Protein AF-0000000069643379 (afdb_homodimer)

Structure (mmCIF, N/CA/C/O backbone):
data_AF-0000000069643379-model_v1
#
loop_
_entity.id
_entity.type
_entity.pdbx_description
1 polymer 'Calcineurin-like phosphoesterase domain-containing protein'
#
loop_
_atom_site.group_PDB
_atom_site.id
_atom_site.type_symbol
_atom_site.label_atom_id
_atom_site.label_alt_id
_atom_site.label_comp_id
_atom_site.label_asym_id
_atom_site.label_entity_id
_atom_site.label_seq_id
_atom_site.pdbx_PDB_ins_code
_atom_site.Cartn_x
_atom_site.Cartn_y
_atom_site.Cartn_z
_atom_site.occupancy
_atom_site.B_iso_or_equiv
_atom_site.auth_seq_id
_atom_site.auth_comp_id
_atom_site.auth_asym_id
_atom_site.auth_atom_id
_atom_site.pdbx_PDB_model_num
ATOM 1 N N . MET A 1 1 ? -7.832 -7.91 21.438 1 57.19 1 MET A N 1
ATOM 2 C CA . MET A 1 1 ? -6.438 -7.625 21.109 1 57.19 1 MET A CA 1
ATOM 3 C C . MET A 1 1 ? -6.332 -6.875 19.797 1 57.19 1 MET A C 1
ATOM 5 O O . MET A 1 1 ? -7.113 -7.121 18.875 1 57.19 1 MET A O 1
ATOM 9 N N . SER A 1 2 ? -5.648 -5.707 19.812 1 70.62 2 SER A N 1
ATOM 10 C CA . SER A 1 2 ? -5.59 -4.816 18.656 1 70.62 2 SER A CA 1
ATOM 11 C C . SER A 1 2 ? -4.543 -5.281 17.641 1 70.62 2 SER A C 1
ATOM 13 O O . SER A 1 2 ? -3.529 -5.875 18.031 1 70.62 2 SER A O 1
ATOM 15 N N . VAL A 1 3 ? -4.934 -5.375 16.406 1 71 3 VAL A N 1
ATOM 16 C CA . VAL A 1 3 ? -3.996 -5.75 15.352 1 71 3 VAL A CA 1
ATOM 17 C C . VAL A 1 3 ? -3.381 -4.5 14.734 1 71 3 VAL A C 1
ATOM 19 O O . VAL A 1 3 ? -4.078 -3.508 14.508 1 71 3 VAL A O 1
ATOM 22 N N . THR A 1 4 ? -2.047 -4.52 14.656 1 74.94 4 THR A N 1
ATOM 23 C CA . THR A 1 4 ? -1.307 -3.467 13.969 1 74.94 4 THR A CA 1
ATOM 24 C C . THR A 1 4 ? -0.794 -3.961 12.617 1 74.94 4 THR A C 1
ATOM 26 O O . THR A 1 4 ? -0.199 -5.035 12.531 1 74.94 4 THR A O 1
ATOM 29 N N . ILE A 1 5 ? -1.18 -3.205 11.586 1 74.62 5 ILE A N 1
ATOM 30 C CA . ILE A 1 5 ? -0.686 -3.531 10.258 1 74.62 5 ILE A CA 1
ATOM 31 C C . ILE A 1 5 ? 0.224 -2.414 9.75 1 74.62 5 ILE A C 1
ATOM 33 O O . ILE A 1 5 ? -0.155 -1.24 9.773 1 74.62 5 ILE A O 1
ATOM 37 N N . LEU A 1 6 ? 1.442 -2.791 9.438 1 75.56 6 LEU A N 1
ATOM 38 C CA . LEU A 1 6 ? 2.381 -1.891 8.781 1 75.56 6 LEU A CA 1
ATOM 39 C C . LEU A 1 6 ? 2.52 -2.242 7.301 1 75.56 6 LEU A C 1
ATOM 41 O O . LEU A 1 6 ? 2.791 -3.395 6.957 1 75.56 6 LEU A O 1
ATOM 45 N N . HIS A 1 7 ? 2.164 -1.307 6.52 1 75.38 7 HIS A N 1
ATOM 46 C CA . HIS A 1 7 ? 2.279 -1.497 5.078 1 75.38 7 HIS A CA 1
ATOM 47 C C . HIS A 1 7 ? 3.27 -0.509 4.469 1 75.38 7 HIS A C 1
ATOM 49 O O . HIS A 1 7 ? 3.271 0.671 4.824 1 75.38 7 HIS A O 1
ATOM 55 N N . PHE A 1 8 ? 4.207 -0.946 3.621 1 73.19 8 PHE A N 1
ATOM 56 C CA . PHE A 1 8 ? 5.129 -0.058 2.924 1 73.19 8 PHE A CA 1
ATOM 57 C C . PHE A 1 8 ? 5.344 -0.523 1.488 1 73.19 8 PHE A C 1
ATOM 59 O O . PHE A 1 8 ? 5.121 -1.692 1.168 1 73.19 8 PHE A O 1
ATOM 66 N N . ASN A 1 9 ? 5.609 0.476 0.593 1 69.5 9 ASN A N 1
ATOM 67 C CA . ASN A 1 9 ? 5.902 0.19 -0.807 1 69.5 9 ASN A CA 1
ATOM 68 C C . ASN A 1 9 ? 7.016 1.088 -1.34 1 69.5 9 ASN A C 1
ATOM 70 O O . ASN A 1 9 ? 7.422 2.045 -0.676 1 69.5 9 ASN A O 1
ATOM 74 N N . ASP A 1 10 ? 7.59 0.769 -2.574 1 63.56 10 ASP A N 1
ATOM 75 C CA . ASP A 1 10 ? 8.492 1.596 -3.375 1 63.56 10 ASP A CA 1
ATOM 76 C C . ASP A 1 10 ? 9.711 2.016 -2.564 1 63.56 10 ASP A C 1
ATOM 78 O O . ASP A 1 10 ? 10.047 3.201 -2.508 1 63.56 10 ASP A O 1
ATOM 82 N N . CYS A 1 11 ? 10.492 1.134 -1.953 1 60.41 11 CYS A N 1
ATOM 83 C CA . CYS A 1 11 ? 11.664 1.453 -1.136 1 60.41 11 CYS A CA 1
ATOM 84 C C . CYS A 1 11 ? 12.945 1.365 -1.955 1 60.41 11 CYS A C 1
ATOM 86 O O . CYS A 1 11 ? 13.836 0.578 -1.636 1 60.41 11 CYS A O 1
ATOM 88 N N . TYR A 1 12 ? 13.078 2.125 -3.086 1 55.44 12 TYR A N 1
ATOM 89 C CA . TYR A 1 12 ? 14.195 1.939 -4.004 1 55.44 12 TYR A CA 1
ATOM 90 C C . TYR A 1 12 ? 15.484 2.498 -3.41 1 55.44 12 TYR A C 1
ATOM 92 O O . TYR A 1 12 ? 16.578 2.088 -3.799 1 55.44 12 TYR A O 1
ATOM 100 N N . ASN A 1 13 ? 15.453 3.65 -2.775 1 52.75 13 ASN A N 1
ATOM 101 C CA . ASN A 1 13 ? 16.719 4.312 -2.506 1 52.75 13 ASN A CA 1
ATOM 102 C C . ASN A 1 13 ? 17.25 3.98 -1.112 1 52.75 13 ASN A C 1
ATOM 104 O O . ASN A 1 13 ? 17.531 4.883 -0.321 1 52.75 13 ASN A O 1
ATOM 108 N N . VAL A 1 14 ? 17.344 2.801 -0.885 1 51.44 14 VAL A N 1
ATOM 109 C CA . VAL A 1 14 ? 18.031 2.498 0.368 1 51.44 14 VAL A CA 1
ATOM 110 C C . VAL A 1 14 ? 19.547 2.531 0.152 1 51.44 14 VAL A C 1
ATOM 112 O O . VAL A 1 14 ? 20.172 1.488 -0.046 1 51.44 14 VAL A O 1
ATOM 115 N N . GLU A 1 15 ? 19.984 3.445 -0.696 1 48 15 GLU A N 1
ATOM 116 C CA . GLU A 1 15 ? 21.438 3.498 -0.85 1 48 15 GLU A CA 1
ATOM 117 C C . GLU A 1 15 ? 22.109 3.922 0.45 1 48 15 GLU A C 1
ATOM 119 O O . GLU A 1 15 ? 21.609 4.797 1.159 1 48 15 GLU A O 1
ATOM 124 N N . SER A 1 16 ? 23.078 3.014 0.865 1 44.78 16 SER A N 1
ATOM 125 C CA . SER A 1 16 ? 24.016 3.396 1.917 1 44.78 16 SER A CA 1
ATOM 126 C C . SER A 1 16 ? 24.703 4.719 1.595 1 44.78 16 SER A C 1
ATOM 128 O O . SER A 1 16 ? 25.234 4.895 0.501 1 44.78 16 SER A O 1
ATOM 130 N N . GLN A 1 17 ? 24.266 5.848 1.863 1 41.22 17 GLN A N 1
ATOM 131 C CA . GLN A 1 17 ? 25.188 6.973 1.696 1 41.22 17 GLN A CA 1
ATOM 132 C C . GLN A 1 17 ? 26.484 6.754 2.479 1 41.22 17 GLN A C 1
ATOM 134 O O . GLN A 1 17 ? 26.484 6.047 3.488 1 41.22 17 GLN A O 1
ATOM 139 N N . SER A 1 18 ? 27.859 6.965 1.964 1 35.84 18 SER A N 1
ATOM 140 C CA . SER A 1 18 ? 29.203 6.914 2.531 1 35.84 18 SER A CA 1
ATOM 141 C C . SER A 1 18 ? 29.25 7.574 3.906 1 35.84 18 SER A C 1
ATOM 143 O O . SER A 1 18 ? 30.031 7.176 4.766 1 35.84 18 SER A O 1
ATOM 145 N N . SER A 1 19 ? 29.375 9.008 4.324 1 35.91 19 SER A N 1
ATOM 146 C CA . SER A 1 19 ? 29.641 9.562 5.648 1 35.91 19 SER A CA 1
ATOM 147 C C . SER A 1 19 ? 28.688 8.969 6.691 1 35.91 19 SER A C 1
ATOM 149 O O . SER A 1 19 ? 27.672 8.359 6.344 1 35.91 19 SER A O 1
ATOM 151 N N . GLU A 1 20 ? 28.484 9.883 8.203 1 33.78 20 GLU A N 1
ATOM 152 C CA . GLU A 1 20 ? 27.953 9.281 9.422 1 33.78 20 GLU A CA 1
ATOM 153 C C . GLU A 1 20 ? 26.734 8.414 9.125 1 33.78 20 GLU A C 1
ATOM 155 O O . GLU A 1 20 ? 26.672 7.262 9.562 1 33.78 20 GLU A O 1
ATOM 160 N N . PRO A 1 21 ? 25.422 8.82 9.703 1 36.38 21 PRO A N 1
ATOM 161 C CA . PRO A 1 21 ? 24.5 7.789 10.156 1 36.38 21 PRO A CA 1
ATOM 162 C C . PRO A 1 21 ? 24.172 6.762 9.078 1 36.38 21 PRO A C 1
ATOM 164 O O . PRO A 1 21 ? 24.125 7.102 7.891 1 36.38 21 PRO A O 1
ATOM 167 N N . VAL A 1 22 ? 24.375 5.477 9.102 1 39.41 22 VAL A N 1
ATOM 168 C CA . VAL A 1 22 ? 24.078 4.129 8.625 1 39.41 22 VAL A CA 1
ATOM 169 C C . VAL A 1 22 ? 22.812 4.156 7.766 1 39.41 22 VAL A C 1
ATOM 171 O O . VAL A 1 22 ? 21.953 5.02 7.945 1 39.41 22 VAL A O 1
ATOM 174 N N . GLY A 1 23 ? 22.281 3.078 6.637 1 46.28 23 GLY A N 1
ATOM 175 C CA . GLY A 1 23 ? 21.656 2.652 5.398 1 46.28 23 GLY A CA 1
ATOM 176 C C . GLY A 1 23 ? 20.141 2.807 5.41 1 46.28 23 GLY A C 1
ATOM 177 O O . GLY A 1 23 ? 19.516 2.684 6.461 1 46.28 23 GLY A O 1
ATOM 178 N N . GLY A 1 24 ? 19.734 3.752 4.336 1 59.66 24 GLY A N 1
ATOM 179 C CA . GLY A 1 24 ? 18.297 3.92 4.133 1 59.66 24 GLY A CA 1
ATOM 180 C C . GLY A 1 24 ? 17.5 2.674 4.457 1 59.66 24 GLY A C 1
ATOM 181 O O . GLY A 1 24 ? 16.562 2.719 5.262 1 59.66 24 GLY A O 1
ATOM 182 N N . ALA A 1 25 ? 18.109 1.698 3.971 1 64.31 25 ALA A N 1
ATOM 183 C CA . ALA A 1 25 ? 17.391 0.44 4.18 1 64.31 25 ALA A CA 1
ATOM 184 C C . ALA A 1 25 ? 17.5 -0.017 5.633 1 64.31 25 ALA A C 1
ATOM 186 O O . ALA A 1 25 ? 16.516 -0.485 6.215 1 64.31 25 ALA A O 1
ATOM 187 N N . ALA A 1 26 ? 18.734 0.163 6.195 1 66.62 26 ALA A N 1
ATOM 188 C CA . ALA A 1 26 ? 18.953 -0.242 7.582 1 66.62 26 ALA A CA 1
ATOM 189 C C . ALA A 1 26 ? 18.078 0.573 8.531 1 66.62 26 ALA A C 1
ATOM 191 O O . ALA A 1 26 ? 17.5 0.029 9.477 1 66.62 26 ALA A O 1
ATOM 192 N N . ARG A 1 27 ? 18.062 1.828 8.227 1 68.44 27 ARG A N 1
ATOM 193 C CA . ARG A 1 27 ? 17.234 2.695 9.062 1 68.44 27 ARG A CA 1
ATOM 194 C C . ARG A 1 27 ? 15.766 2.332 8.945 1 68.44 27 ARG A C 1
ATOM 196 O O . ARG A 1 27 ? 15.039 2.328 9.938 1 68.44 27 ARG A O 1
ATOM 203 N N . PHE A 1 28 ? 15.492 1.998 7.781 1 74.44 28 PHE A N 1
ATOM 204 C CA . PHE A 1 28 ? 14.102 1.614 7.547 1 74.44 28 PHE A CA 1
ATOM 205 C C . PHE A 1 28 ? 13.758 0.338 8.305 1 74.44 28 PHE A C 1
ATOM 207 O O . PHE A 1 28 ? 12.734 0.27 8.984 1 74.44 28 PHE A O 1
ATOM 214 N N . CYS A 1 29 ? 14.617 -0.589 8.336 1 76.75 29 CYS A N 1
ATOM 215 C CA . CYS A 1 29 ? 14.398 -1.842 9.047 1 76.75 29 CYS A CA 1
ATOM 216 C C . CYS A 1 29 ? 14.352 -1.611 10.555 1 76.75 29 CYS A C 1
ATOM 218 O O . CYS A 1 29 ? 13.531 -2.207 11.25 1 76.75 29 CYS A O 1
ATOM 220 N N . THR A 1 30 ? 15.219 -0.792 10.914 1 75.62 30 THR A N 1
ATOM 221 C CA . THR A 1 30 ? 15.234 -0.457 12.336 1 75.62 30 THR A CA 1
ATOM 222 C C . THR A 1 30 ? 13.93 0.23 12.75 1 75.62 30 THR A C 1
ATOM 224 O O . THR A 1 30 ? 13.398 -0.03 13.828 1 75.62 30 THR A O 1
ATOM 227 N N . ALA A 1 31 ? 13.539 1.023 11.859 1 76 31 ALA A N 1
ATOM 228 C CA . ALA A 1 31 ? 12.273 1.708 12.109 1 76 31 ALA A CA 1
ATOM 229 C C . ALA A 1 31 ? 11.125 0.71 12.227 1 76 31 ALA A C 1
ATOM 231 O O . ALA A 1 31 ? 10.297 0.818 13.133 1 76 31 ALA A O 1
ATOM 232 N N . LEU A 1 32 ? 11.086 -0.259 11.406 1 79.5 32 LEU A N 1
ATOM 233 C CA . LEU A 1 32 ? 10.039 -1.273 11.461 1 79.5 32 LEU A CA 1
ATOM 234 C C . LEU A 1 32 ? 10.125 -2.068 12.758 1 79.5 32 LEU A C 1
ATOM 236 O O . LEU A 1 32 ? 9.102 -2.35 13.383 1 79.5 32 LEU A O 1
ATOM 240 N N . LYS A 1 33 ? 11.32 -2.338 13.195 1 82.38 33 LYS A N 1
ATOM 241 C CA . LYS A 1 33 ? 11.547 -3.137 14.398 1 82.38 33 LYS A CA 1
ATOM 242 C C . LYS A 1 33 ? 11.07 -2.398 15.648 1 82.38 33 LYS A C 1
ATOM 244 O O . LYS A 1 33 ? 10.742 -3.023 16.656 1 82.38 33 LYS A O 1
ATOM 249 N N . SER A 1 34 ? 11.078 -1.128 15.531 1 80.88 34 SER A N 1
ATOM 250 C CA . SER A 1 34 ? 10.641 -0.328 16.672 1 80.88 34 SER A CA 1
ATOM 251 C C . SER A 1 34 ? 9.156 -0.53 16.938 1 80.88 34 SER A C 1
ATOM 253 O O . SER A 1 34 ? 8.664 -0.18 18.016 1 80.88 34 SER A O 1
ATOM 255 N N . PHE A 1 35 ? 8.438 -1.13 16.031 1 79.88 35 PHE A N 1
ATOM 256 C CA . PHE A 1 35 ? 7.016 -1.411 16.203 1 79.88 35 PHE A CA 1
ATOM 257 C C . PHE A 1 35 ? 6.801 -2.848 16.656 1 79.88 35 PHE A C 1
ATOM 259 O O . PHE A 1 35 ? 5.66 -3.287 16.828 1 79.88 35 PHE A O 1
ATOM 266 N N . ASN A 1 36 ? 7.816 -3.598 16.969 1 83.56 36 ASN A N 1
ATOM 267 C CA . ASN A 1 36 ? 7.715 -5.031 17.219 1 83.56 36 ASN A CA 1
ATOM 268 C C . ASN A 1 36 ? 6.859 -5.316 18.453 1 83.56 36 ASN A C 1
ATOM 270 O O . ASN A 1 36 ? 6.191 -6.348 18.516 1 83.56 36 ASN A O 1
ATOM 274 N N . ASP A 1 37 ? 6.898 -4.434 19.406 1 83.75 37 ASP A N 1
ATOM 275 C CA . ASP A 1 37 ? 6.141 -4.656 20.625 1 83.75 37 ASP A CA 1
ATOM 276 C C . ASP A 1 37 ? 4.637 -4.633 20.359 1 83.75 37 ASP A C 1
ATOM 278 O O . ASP A 1 37 ? 3.848 -5.141 21.156 1 83.75 37 ASP A O 1
ATOM 282 N N . LEU A 1 38 ? 4.281 -4.102 19.234 1 79.56 38 LEU A N 1
ATOM 283 C CA . LEU A 1 38 ? 2.873 -4.066 18.859 1 79.56 38 LEU A CA 1
ATOM 284 C C . LEU A 1 38 ? 2.496 -5.312 18.062 1 79.56 38 LEU A C 1
ATOM 286 O O . LEU A 1 38 ? 1.333 -5.492 17.688 1 79.56 38 LEU A O 1
ATOM 290 N N . GLU A 1 39 ? 3.471 -6.18 17.766 1 83.69 39 GLU A N 1
ATOM 291 C CA . GLU A 1 39 ? 3.268 -7.41 17 1 83.69 39 GLU A CA 1
ATOM 292 C C . GLU A 1 39 ? 2.545 -7.133 15.688 1 83.69 39 GLU A C 1
ATOM 294 O O . GLU A 1 39 ? 1.518 -7.746 15.398 1 83.69 39 GLU A O 1
ATOM 299 N N . PRO A 1 40 ? 3.176 -6.281 14.906 1 83.56 40 PRO A N 1
ATOM 300 C CA . PRO A 1 40 ? 2.488 -5.863 13.68 1 83.56 40 PRO A CA 1
ATOM 301 C C . PRO A 1 40 ? 2.529 -6.934 12.594 1 83.56 40 PRO A C 1
ATOM 303 O O . PRO A 1 40 ? 3.42 -7.785 12.594 1 83.56 40 PRO A O 1
ATOM 306 N N . LEU A 1 41 ? 1.466 -6.891 11.789 1 84.12 41 LEU A N 1
ATOM 307 C CA . LEU A 1 41 ? 1.558 -7.523 10.477 1 84.12 41 LEU A CA 1
ATOM 308 C C . LEU A 1 41 ? 2.232 -6.598 9.477 1 84.12 41 LEU A C 1
ATOM 310 O O . LEU A 1 41 ? 1.723 -5.512 9.188 1 84.12 41 LEU A O 1
ATOM 314 N N . ILE A 1 42 ? 3.406 -7.035 8.977 1 85.94 42 ILE A N 1
ATOM 315 C CA . ILE A 1 42 ? 4.172 -6.207 8.055 1 85.94 42 ILE A CA 1
ATOM 316 C C . ILE A 1 42 ? 3.982 -6.711 6.621 1 85.94 42 ILE A C 1
ATOM 318 O O . ILE A 1 42 ? 4.371 -7.832 6.297 1 85.94 42 ILE A O 1
ATOM 322 N N . LEU A 1 43 ? 3.359 -5.832 5.84 1 84.12 43 LEU A N 1
ATOM 323 C CA . LEU A 1 43 ? 3.062 -6.152 4.445 1 84.12 43 LEU A CA 1
ATOM 324 C C . LEU A 1 43 ? 3.834 -5.238 3.502 1 84.12 43 LEU A C 1
ATOM 326 O O . LEU A 1 43 ? 3.971 -4.039 3.766 1 84.12 43 LEU A O 1
ATOM 330 N N . PHE A 1 44 ? 4.352 -5.844 2.432 1 84.38 44 PHE A N 1
ATOM 331 C CA . PHE A 1 44 ? 5.109 -5.105 1.431 1 84.38 44 PHE A CA 1
ATOM 332 C C . PHE A 1 44 ? 4.438 -5.203 0.065 1 84.38 44 PHE A C 1
ATOM 334 O O . PHE A 1 44 ? 4.059 -6.289 -0.37 1 84.38 44 PHE A O 1
ATOM 341 N N . SER A 1 45 ? 4.227 -4.043 -0.583 1 79.06 45 SER A N 1
ATOM 342 C CA . SER A 1 45 ? 3.475 -4.094 -1.834 1 79.06 45 SER A CA 1
ATOM 343 C C . SER A 1 45 ? 4.398 -3.959 -3.039 1 79.06 45 SER A C 1
ATOM 345 O O . SER A 1 45 ? 3.98 -3.488 -4.098 1 79.06 45 SER A O 1
ATOM 347 N N . GLY A 1 46 ? 5.602 -4.336 -3.01 1 78 46 GLY A N 1
ATOM 348 C CA . GLY A 1 46 ? 6.441 -4.574 -4.176 1 78 46 GLY A CA 1
ATOM 349 C C . GLY A 1 46 ? 7.266 -3.365 -4.57 1 78 46 GLY A C 1
ATOM 350 O O . GLY A 1 46 ? 7.23 -2.332 -3.898 1 78 46 GLY A O 1
ATOM 351 N N . ASP A 1 47 ? 8.133 -3.59 -5.691 1 80.62 47 ASP A N 1
ATOM 352 C CA . ASP A 1 47 ? 9.07 -2.648 -6.289 1 80.62 47 ASP A CA 1
ATOM 353 C C . ASP A 1 47 ? 10.211 -2.316 -5.324 1 80.62 47 ASP A C 1
ATOM 355 O O . ASP A 1 47 ? 10.453 -1.146 -5.023 1 80.62 47 ASP A O 1
ATOM 359 N N . ILE A 1 48 ? 10.898 -3.268 -5.016 1 81.69 48 ILE A N 1
ATOM 360 C CA . ILE A 1 48 ? 12 -3.078 -4.082 1 81.69 48 ILE A CA 1
ATOM 361 C C . ILE A 1 48 ? 13.328 -3.355 -4.785 1 81.69 48 ILE A C 1
ATOM 363 O O . ILE A 1 48 ? 14.359 -2.781 -4.43 1 81.69 48 ILE A O 1
ATOM 367 N N . PHE A 1 49 ? 13.281 -4.133 -5.773 1 86.62 49 PHE A N 1
ATOM 368 C CA . PHE A 1 49 ? 14.523 -4.551 -6.41 1 86.62 49 PHE A CA 1
ATOM 369 C C . PHE A 1 49 ? 14.953 -3.541 -7.469 1 86.62 49 PHE A C 1
ATOM 371 O O . PHE A 1 49 ? 16.125 -3.473 -7.82 1 86.62 49 PHE A O 1
ATOM 378 N N . ALA A 1 50 ? 14.047 -2.881 -7.973 1 83.12 50 ALA A N 1
ATOM 379 C CA . ALA A 1 50 ? 14.273 -1.832 -8.969 1 83.12 50 ALA A CA 1
ATOM 380 C C . ALA A 1 50 ? 13.117 -0.83 -8.969 1 83.12 50 ALA A C 1
ATOM 382 O O . ALA A 1 50 ? 12.039 -1.113 -8.445 1 83.12 50 ALA A O 1
ATOM 383 N N . PRO A 1 51 ? 13.281 0.427 -9.453 1 78.31 51 PRO A N 1
ATOM 384 C CA . PRO A 1 51 ? 14.523 0.902 -10.055 1 78.31 51 PRO A CA 1
ATOM 385 C C . PRO A 1 51 ? 15.43 1.613 -9.055 1 78.31 51 PRO A C 1
ATOM 387 O O . PRO A 1 51 ? 14.945 2.217 -8.094 1 78.31 51 PRO A O 1
ATOM 390 N N . SER A 1 52 ? 16.719 1.441 -9.133 1 72.75 52 SER A N 1
ATOM 391 C CA . SER A 1 52 ? 17.719 2.234 -8.445 1 72.75 52 SER A CA 1
ATOM 392 C C . SER A 1 52 ? 19.062 2.184 -9.172 1 72.75 52 SER A C 1
ATOM 394 O O . SER A 1 52 ? 19.266 1.342 -10.055 1 72.75 52 SER A O 1
ATOM 396 N N . ILE A 1 53 ? 19.922 3.213 -8.922 1 73.38 53 ILE A N 1
ATOM 397 C CA . ILE A 1 53 ? 21.266 3.189 -9.484 1 73.38 53 ILE A CA 1
ATOM 398 C C . ILE A 1 53 ? 21.953 1.887 -9.102 1 73.38 53 ILE A C 1
ATOM 400 O O . ILE A 1 53 ? 22.547 1.217 -9.953 1 73.38 53 ILE A O 1
ATOM 404 N N . MET A 1 54 ? 21.859 1.488 -7.859 1 77.62 54 MET A N 1
ATOM 405 C CA . MET A 1 54 ? 22.516 0.284 -7.359 1 77.62 54 MET A CA 1
ATOM 406 C C . MET A 1 54 ? 21.969 -0.961 -8.047 1 77.62 54 MET A C 1
ATOM 408 O O . MET A 1 54 ? 22.719 -1.9 -8.328 1 77.62 54 MET A O 1
ATOM 412 N N . SER A 1 55 ? 20.688 -0.988 -8.328 1 83.31 55 SER A N 1
ATOM 413 C CA . SER A 1 55 ? 20.078 -2.162 -8.945 1 83.31 55 SER A CA 1
ATOM 414 C C . SER A 1 55 ? 20.625 -2.396 -10.352 1 83.31 55 SER A C 1
ATOM 416 O O . SER A 1 55 ? 20.609 -3.525 -10.844 1 83.31 55 SER A O 1
ATOM 418 N N . THR A 1 56 ? 21.094 -1.328 -10.977 1 85.19 56 THR A N 1
ATOM 419 C CA . THR A 1 56 ? 21.688 -1.491 -12.305 1 85.19 56 THR A CA 1
ATOM 420 C C . THR A 1 56 ? 22.938 -2.342 -12.234 1 85.19 56 THR A C 1
ATOM 422 O O . THR A 1 56 ? 23.281 -3.043 -13.195 1 85.19 56 THR A O 1
ATOM 425 N N . PHE A 1 57 ? 23.594 -2.354 -11.109 1 85.75 57 PHE A N 1
ATOM 426 C CA . PHE A 1 57 ? 24.844 -3.086 -10.938 1 85.75 57 PHE A CA 1
ATOM 427 C C . PHE A 1 57 ? 24.594 -4.449 -10.305 1 85.75 57 PHE A C 1
ATOM 429 O O . PHE A 1 57 ? 25.25 -5.434 -10.656 1 85.75 57 PHE A O 1
ATOM 436 N N . THR A 1 58 ? 23.656 -4.602 -9.398 1 89.62 58 THR A N 1
ATOM 437 C CA . THR A 1 58 ? 23.453 -5.809 -8.602 1 89.62 58 THR A CA 1
ATOM 438 C C . THR A 1 58 ? 22.172 -6.516 -9 1 89.62 58 THR A C 1
ATOM 440 O O . THR A 1 58 ? 21.844 -7.586 -8.477 1 89.62 58 THR A O 1
ATOM 443 N N . LYS A 1 59 ? 21.391 -5.887 -9.891 1 92.19 59 LYS A N 1
ATOM 444 C CA . LYS A 1 59 ? 20.062 -6.355 -10.312 1 92.19 59 LYS A CA 1
ATOM 445 C C . LYS A 1 59 ? 19.094 -6.379 -9.133 1 92.19 59 LYS A C 1
ATOM 447 O O . LYS A 1 59 ? 18.125 -7.133 -9.141 1 92.19 59 LYS A O 1
ATOM 452 N N . GLY A 1 60 ? 19.469 -5.715 -8.062 1 89.81 60 GLY A N 1
ATOM 453 C CA . GLY A 1 60 ? 18.594 -5.602 -6.91 1 89.81 60 GLY A CA 1
ATOM 454 C C . GLY A 1 60 ? 18.922 -6.59 -5.809 1 89.81 60 GLY A C 1
ATOM 455 O O . GLY A 1 60 ? 18.297 -6.578 -4.75 1 89.81 60 GLY A O 1
ATOM 456 N N . GLU A 1 61 ? 19.922 -7.418 -5.91 1 92.75 61 GLU A N 1
ATOM 457 C CA . GLU A 1 61 ? 20.266 -8.469 -4.961 1 92.75 61 GLU A CA 1
ATOM 458 C C . GLU A 1 61 ? 20.547 -7.891 -3.576 1 92.75 61 GLU A C 1
ATOM 460 O O . GLU A 1 61 ? 20.281 -8.539 -2.562 1 92.75 61 GLU A O 1
ATOM 465 N N . GLN A 1 62 ? 21 -6.699 -3.531 1 87.81 62 GLN A N 1
ATOM 466 C CA . GLN A 1 62 ? 21.391 -6.059 -2.281 1 87.81 62 GLN A CA 1
ATOM 467 C C . GLN A 1 62 ? 20.188 -5.855 -1.362 1 87.81 62 GLN A C 1
ATOM 469 O O . GLN A 1 62 ? 20.359 -5.605 -0.166 1 87.81 62 GLN A O 1
ATOM 474 N N . MET A 1 63 ? 19.016 -5.953 -1.916 1 88.88 63 MET A N 1
ATOM 475 C CA . MET A 1 63 ? 17.828 -5.66 -1.123 1 88.88 63 MET A CA 1
ATOM 476 C C . MET A 1 63 ? 17.359 -6.898 -0.37 1 88.88 63 MET A C 1
ATOM 478 O O . MET A 1 63 ? 16.531 -6.801 0.544 1 88.88 63 MET A O 1
ATOM 482 N N . ILE A 1 64 ? 17.859 -8.086 -0.689 1 92.25 64 ILE A N 1
ATOM 483 C CA . ILE A 1 64 ? 17.391 -9.336 -0.108 1 92.25 64 ILE A CA 1
ATOM 484 C C . ILE A 1 64 ? 17.656 -9.344 1.394 1 92.25 64 ILE A C 1
ATOM 486 O O . ILE A 1 64 ? 16.75 -9.531 2.199 1 92.25 64 ILE A O 1
ATOM 490 N N . PRO A 1 65 ? 18.875 -9.039 1.792 1 90.31 65 PRO A N 1
ATOM 491 C CA . PRO A 1 65 ? 19.109 -9.008 3.236 1 90.31 65 PRO A CA 1
ATOM 492 C C . PRO A 1 65 ? 18.328 -7.914 3.945 1 90.31 65 PRO A C 1
ATOM 494 O O . PRO A 1 65 ? 17.938 -8.078 5.105 1 90.31 65 PRO A O 1
ATOM 497 N N . VAL A 1 66 ? 18.078 -6.844 3.291 1 84.88 66 VAL A N 1
ATOM 498 C CA . VAL A 1 66 ? 17.281 -5.75 3.855 1 84.88 66 VAL A CA 1
ATOM 499 C C . VAL A 1 66 ? 15.859 -6.219 4.121 1 84.88 66 VAL A C 1
ATOM 501 O O . VAL A 1 66 ? 15.352 -6.074 5.234 1 84.88 66 VAL A O 1
ATOM 504 N N . LEU A 1 67 ? 15.289 -6.824 3.148 1 88.31 67 LEU A N 1
ATOM 505 C CA . LEU A 1 67 ? 13.922 -7.312 3.273 1 88.31 67 LEU A CA 1
ATOM 506 C C . LEU A 1 67 ? 13.82 -8.375 4.363 1 88.31 67 LEU A C 1
ATOM 508 O O . LEU A 1 67 ? 12.891 -8.359 5.168 1 88.31 67 LEU A O 1
ATOM 512 N N . ASN A 1 68 ? 14.789 -9.25 4.418 1 92.31 68 ASN A N 1
ATOM 513 C CA . ASN A 1 68 ? 14.789 -10.32 5.41 1 92.31 68 ASN A CA 1
ATOM 514 C C . ASN A 1 68 ? 14.93 -9.773 6.824 1 92.31 68 ASN A C 1
ATOM 516 O O . ASN A 1 68 ? 14.492 -10.406 7.789 1 92.31 68 ASN A O 1
ATOM 520 N N . SER A 1 69 ? 15.461 -8.578 6.906 1 88.81 69 SER A N 1
ATOM 521 C CA . SER A 1 69 ? 15.68 -7.98 8.219 1 88.81 69 SER A CA 1
ATOM 522 C C . SER A 1 69 ? 14.469 -7.164 8.664 1 88.81 69 SER A C 1
ATOM 524 O O . SER A 1 69 ? 14.352 -6.805 9.836 1 88.81 69 SER A O 1
ATOM 526 N N . CYS A 1 70 ? 13.594 -6.867 7.809 1 86.69 70 CYS A N 1
ATOM 527 C CA . CYS A 1 70 ? 12.477 -5.965 8.07 1 86.69 70 CYS A CA 1
ATOM 528 C C . CYS A 1 70 ? 11.312 -6.711 8.719 1 86.69 70 CYS A C 1
ATOM 530 O O . CYS A 1 70 ? 10.367 -6.09 9.211 1 86.69 70 CYS A O 1
ATOM 532 N N . GLY A 1 71 ? 11.352 -8.031 8.75 1 89.06 71 GLY A N 1
ATOM 533 C CA . GLY A 1 71 ? 10.281 -8.805 9.359 1 89.06 71 GLY A CA 1
ATOM 534 C C . GLY A 1 71 ? 9.008 -8.812 8.531 1 89.06 71 GLY A C 1
ATOM 535 O O . GLY A 1 71 ? 7.906 -8.852 9.078 1 89.06 71 GLY A O 1
ATOM 536 N N . VAL A 1 72 ? 9.164 -8.719 7.215 1 89.88 72 VAL A N 1
ATOM 537 C CA . VAL A 1 72 ? 8.031 -8.742 6.293 1 89.88 72 VAL A CA 1
ATOM 538 C C . VAL A 1 72 ? 7.309 -10.086 6.398 1 89.88 72 VAL A C 1
ATOM 540 O O . VAL A 1 72 ? 7.941 -11.133 6.473 1 89.88 72 VAL A O 1
ATOM 543 N N . HIS A 1 73 ? 5.996 -10 6.473 1 91.31 73 HIS A N 1
ATOM 544 C CA . HIS A 1 73 ? 5.203 -11.219 6.57 1 91.31 73 HIS A CA 1
ATOM 545 C C . HIS A 1 73 ? 4.781 -11.711 5.188 1 91.31 73 HIS A C 1
ATOM 547 O O . HIS A 1 73 ? 4.621 -12.914 4.977 1 91.31 73 HIS A O 1
ATOM 553 N N . CYS A 1 74 ? 4.578 -10.789 4.312 1 91.38 74 CYS A N 1
ATOM 554 C CA . CYS A 1 74 ? 4.117 -11.109 2.967 1 91.38 74 CYS A CA 1
ATOM 555 C C . CYS A 1 74 ? 4.402 -9.961 2.004 1 91.38 74 CYS A C 1
ATOM 557 O O . CYS A 1 74 ? 4.336 -8.789 2.387 1 91.38 74 CYS A O 1
ATOM 559 N N . ALA A 1 75 ? 4.715 -10.305 0.773 1 91.44 75 ALA A N 1
ATOM 560 C CA . ALA A 1 75 ? 4.961 -9.305 -0.259 1 91.44 75 ALA A CA 1
ATOM 561 C C . ALA A 1 75 ? 4.129 -9.578 -1.506 1 91.44 75 ALA A C 1
ATOM 563 O O . ALA A 1 75 ? 3.791 -10.734 -1.792 1 91.44 75 ALA A O 1
ATOM 564 N N . VAL A 1 76 ? 3.811 -8.531 -2.15 1 89.62 76 VAL A N 1
ATOM 565 C CA . VAL A 1 76 ? 3.203 -8.617 -3.475 1 89.62 76 VAL A CA 1
ATOM 566 C C . VAL A 1 76 ? 4.18 -8.094 -4.527 1 89.62 76 VAL A C 1
ATOM 568 O O . VAL A 1 76 ? 4.84 -7.074 -4.32 1 89.62 76 VAL A O 1
ATOM 571 N N . PHE A 1 77 ? 4.262 -8.758 -5.664 1 91.25 77 PHE A N 1
ATOM 572 C CA . PHE A 1 77 ? 5.188 -8.344 -6.715 1 91.25 77 PHE A CA 1
ATOM 573 C C . PHE A 1 77 ? 4.766 -7.016 -7.32 1 91.25 77 PHE A C 1
ATOM 575 O O . PHE A 1 77 ? 3.588 -6.812 -7.629 1 91.25 77 PHE A O 1
ATOM 582 N N . GLY A 1 78 ? 5.711 -6.152 -7.445 1 86.69 78 GLY A N 1
ATOM 583 C CA . GLY A 1 78 ? 5.543 -4.977 -8.281 1 86.69 78 GLY A CA 1
ATOM 584 C C . GLY A 1 78 ? 6.105 -5.156 -9.68 1 86.69 78 GLY A C 1
ATOM 585 O O . GLY A 1 78 ? 6.902 -6.062 -9.922 1 86.69 78 GLY A O 1
ATOM 586 N N . ASN A 1 79 ? 5.719 -4.301 -10.562 1 87.06 79 ASN A N 1
ATOM 587 C CA . ASN A 1 79 ? 6.152 -4.449 -11.953 1 87.06 79 ASN A CA 1
ATOM 588 C C . ASN A 1 79 ? 7.664 -4.285 -12.086 1 87.06 79 ASN A C 1
ATOM 590 O O . ASN A 1 79 ? 8.297 -4.988 -12.875 1 87.06 79 ASN A O 1
ATOM 594 N N . HIS A 1 80 ? 8.297 -3.426 -11.281 1 86.19 80 HIS A N 1
ATOM 595 C CA . HIS A 1 80 ? 9.727 -3.168 -11.406 1 86.19 80 HIS A CA 1
ATOM 596 C C . HIS A 1 80 ? 10.547 -4.289 -10.781 1 86.19 80 HIS A C 1
ATOM 598 O O . HIS A 1 80 ? 11.758 -4.379 -10.992 1 86.19 80 HIS A O 1
ATOM 604 N N . ASP A 1 81 ? 9.898 -5.113 -10.07 1 90.25 81 ASP A N 1
ATOM 605 C CA . ASP A 1 81 ? 10.602 -6.293 -9.578 1 90.25 81 ASP A CA 1
ATOM 606 C C . ASP A 1 81 ? 11.016 -7.211 -10.727 1 90.25 81 ASP A C 1
ATOM 608 O O . ASP A 1 81 ? 11.93 -8.023 -10.578 1 90.25 81 ASP A O 1
ATOM 612 N N . PHE A 1 82 ? 10.375 -7.031 -11.844 1 93.12 82 PHE A N 1
ATOM 613 C CA . PHE A 1 82 ? 10.602 -7.914 -12.984 1 93.12 82 PHE A CA 1
ATOM 614 C C . PHE A 1 82 ? 11.609 -7.301 -13.945 1 93.12 82 PHE A C 1
ATOM 616 O O . PHE A 1 82 ? 11.906 -7.879 -15 1 93.12 82 PHE A O 1
ATOM 623 N N . ASP A 1 83 ? 12.203 -6.203 -13.609 1 91.75 83 ASP A N 1
ATOM 624 C CA . ASP A 1 83 ? 13.039 -5.43 -14.531 1 91.75 83 ASP A CA 1
ATOM 625 C C . ASP A 1 83 ? 14.219 -6.254 -15.023 1 91.75 83 ASP A C 1
ATOM 627 O O . ASP A 1 83 ? 14.68 -6.066 -16.156 1 91.75 83 ASP A O 1
ATOM 631 N N . PHE A 1 84 ? 14.68 -7.168 -14.25 1 95.38 84 PHE A N 1
ATOM 632 C CA . PHE A 1 84 ? 15.898 -7.887 -14.594 1 95.38 84 PHE A CA 1
ATOM 633 C C . PHE A 1 84 ? 15.594 -9.336 -14.945 1 95.38 84 PHE A C 1
ATOM 635 O O . PHE A 1 84 ? 16.5 -10.172 -15.016 1 95.38 84 PHE A O 1
ATOM 642 N N . GLY A 1 85 ? 14.312 -9.648 -15.07 1 95.69 85 GLY A N 1
ATOM 643 C CA . GLY A 1 85 ? 13.922 -10.961 -15.547 1 95.69 85 GLY A CA 1
ATOM 644 C C . GLY A 1 85 ? 13.195 -11.789 -14.5 1 95.69 85 GLY A C 1
ATOM 645 O O . GLY A 1 85 ? 13.422 -11.617 -13.305 1 95.69 85 GLY A O 1
ATOM 646 N N . VAL A 1 86 ? 12.438 -12.711 -14.984 1 96.38 86 VAL A N 1
ATOM 647 C CA . VAL A 1 86 ? 11.609 -13.555 -14.133 1 96.38 86 VAL A CA 1
ATOM 648 C C . VAL A 1 86 ? 12.492 -14.539 -13.367 1 96.38 86 VAL A C 1
ATOM 650 O O . VAL A 1 86 ? 12.273 -14.781 -12.18 1 96.38 86 VAL A O 1
ATOM 653 N N . ASP A 1 87 ? 13.492 -15.047 -14.039 1 96.19 87 ASP A N 1
ATOM 654 C CA . ASP A 1 87 ? 14.367 -16.031 -13.406 1 96.19 87 ASP A CA 1
ATOM 655 C C . ASP A 1 87 ? 15.117 -15.414 -12.227 1 96.19 87 ASP A C 1
ATOM 657 O O . ASP A 1 87 ? 15.203 -16.016 -11.156 1 96.19 87 ASP A O 1
ATOM 661 N N . ILE A 1 88 ? 15.633 -14.281 -12.453 1 96.94 88 ILE A N 1
ATOM 662 C CA . ILE A 1 88 ? 16.359 -13.578 -11.398 1 96.94 88 ILE A CA 1
ATOM 663 C C . ILE A 1 88 ? 15.406 -13.289 -10.234 1 96.94 88 ILE A C 1
ATOM 665 O O . ILE A 1 88 ? 15.75 -13.516 -9.07 1 96.94 88 ILE A O 1
ATOM 669 N N . LEU A 1 89 ? 14.234 -12.805 -10.555 1 96.81 89 LEU A N 1
ATOM 670 C CA . LEU A 1 89 ? 13.258 -12.484 -9.523 1 96.81 89 LEU A CA 1
ATOM 671 C C . LEU A 1 89 ? 12.875 -13.734 -8.727 1 96.81 89 LEU A C 1
ATOM 673 O O . LEU A 1 89 ? 12.758 -13.68 -7.504 1 96.81 89 LEU A O 1
ATOM 677 N N . THR A 1 90 ? 12.688 -14.82 -9.445 1 97.44 90 THR A N 1
ATOM 678 C CA . THR A 1 90 ? 12.352 -16.078 -8.781 1 97.44 90 THR A CA 1
ATOM 679 C C . THR A 1 90 ? 13.461 -16.484 -7.809 1 97.44 90 THR A C 1
ATOM 681 O O . THR A 1 90 ? 13.188 -16.891 -6.68 1 97.44 90 THR A O 1
ATOM 684 N N . ASP A 1 91 ? 14.648 -16.312 -8.281 1 97.62 91 ASP A N 1
ATOM 685 C CA . ASP A 1 91 ? 15.797 -16.609 -7.43 1 97.62 91 ASP A CA 1
ATOM 686 C C . ASP A 1 91 ? 15.812 -15.711 -6.199 1 97.62 91 ASP A C 1
ATOM 688 O O . ASP A 1 91 ? 16.094 -16.172 -5.086 1 97.62 91 ASP A O 1
ATOM 692 N N . PHE A 1 92 ? 15.539 -14.461 -6.348 1 97 92 PHE A N 1
ATOM 693 C CA . PHE A 1 92 ? 15.5 -13.508 -5.246 1 97 92 PHE A CA 1
ATOM 694 C C . PHE A 1 92 ? 14.391 -13.859 -4.266 1 97 92 PHE A C 1
ATOM 696 O O . PHE A 1 92 ? 14.594 -13.844 -3.051 1 97 92 PHE A O 1
ATOM 703 N N . ALA A 1 93 ? 13.242 -14.188 -4.785 1 97.12 93 ALA A N 1
ATOM 704 C CA . ALA A 1 93 ? 12.078 -14.492 -3.951 1 97.12 93 ALA A CA 1
ATOM 705 C C . ALA A 1 93 ? 12.352 -15.688 -3.049 1 97.12 93 ALA A C 1
ATOM 707 O O . ALA A 1 93 ? 11.977 -15.688 -1.874 1 97.12 93 ALA A O 1
ATOM 708 N N . VAL A 1 94 ? 13.016 -16.703 -3.545 1 97.31 94 VAL A N 1
ATOM 709 C CA . VAL A 1 94 ? 13.305 -17.906 -2.783 1 97.31 94 VAL A CA 1
ATOM 710 C C . VAL A 1 94 ? 14.289 -17.594 -1.655 1 97.31 94 VAL A C 1
ATOM 712 O O . VAL A 1 94 ? 14.328 -18.297 -0.642 1 97.31 94 VAL A O 1
ATOM 715 N N . GLN A 1 95 ? 15.039 -16.531 -1.85 1 97.62 95 GLN A N 1
ATOM 716 C CA . GLN A 1 95 ? 16.047 -16.156 -0.856 1 97.62 95 GLN A CA 1
ATOM 717 C C . GLN A 1 95 ? 15.422 -15.289 0.238 1 97.62 95 GLN A C 1
ATOM 719 O O . GLN A 1 95 ? 16.078 -14.977 1.237 1 97.62 95 GLN A O 1
ATOM 724 N N . THR A 1 96 ? 14.203 -14.82 0.046 1 96.44 96 THR A N 1
ATOM 725 C CA . THR A 1 96 ? 13.516 -14.086 1.101 1 96.44 96 THR A CA 1
ATOM 726 C C . THR A 1 96 ? 12.797 -15.039 2.047 1 96.44 96 THR A C 1
ATOM 728 O O . THR A 1 96 ? 12.594 -16.219 1.718 1 96.44 96 THR A O 1
ATOM 731 N N . THR A 1 97 ? 12.391 -14.523 3.236 1 96.56 97 THR A N 1
ATOM 732 C CA . THR A 1 97 ? 11.859 -15.383 4.289 1 96.56 97 THR A CA 1
ATOM 733 C C . THR A 1 97 ? 10.336 -15.312 4.328 1 96.56 97 THR A C 1
ATOM 735 O O . THR A 1 97 ? 9.711 -15.773 5.289 1 96.56 97 THR A O 1
ATOM 738 N N . PHE A 1 98 ? 9.727 -14.75 3.426 1 95.94 98 PHE A N 1
ATOM 739 C CA . PHE A 1 98 ? 8.289 -14.547 3.361 1 95.94 98 PHE A CA 1
ATOM 740 C C . PHE A 1 98 ? 7.758 -14.836 1.961 1 95.94 98 PHE A C 1
ATOM 742 O O . PHE A 1 98 ? 8.516 -14.805 0.989 1 95.94 98 PHE A O 1
ATOM 749 N N . PRO A 1 99 ? 6.453 -15.117 1.864 1 96.31 99 PRO A N 1
ATOM 750 C CA . PRO A 1 99 ? 5.879 -15.406 0.546 1 96.31 99 PRO A CA 1
ATOM 751 C C . PRO A 1 99 ? 5.648 -14.141 -0.28 1 96.31 99 PRO A C 1
ATOM 753 O O . PRO A 1 99 ? 5.41 -13.07 0.279 1 96.31 99 PRO A O 1
ATOM 756 N N . TRP A 1 100 ? 5.75 -14.297 -1.601 1 96 100 TRP A N 1
ATOM 757 C CA . TRP A 1 100 ? 5.414 -13.273 -2.588 1 96 100 TRP A CA 1
ATOM 758 C C . TRP A 1 100 ? 4.133 -13.641 -3.332 1 96 100 TRP A C 1
ATOM 760 O O . TRP A 1 100 ? 3.953 -14.789 -3.742 1 96 100 TRP A O 1
ATOM 770 N N . LEU A 1 101 ? 3.328 -12.672 -3.537 1 94.44 101 LEU A N 1
ATOM 771 C CA . LEU A 1 101 ? 2.006 -13 -4.066 1 94.44 101 LEU A CA 1
ATOM 772 C C . LEU A 1 101 ? 1.822 -12.422 -5.465 1 94.44 101 LEU A C 1
ATOM 774 O O . LEU A 1 101 ? 2.275 -11.305 -5.746 1 94.44 101 LEU A O 1
ATOM 778 N N . ILE A 1 102 ? 1.198 -13.117 -6.27 1 95.31 102 ILE A N 1
ATOM 779 C CA . ILE A 1 102 ? 0.576 -12.734 -7.531 1 95.31 102 ILE A CA 1
ATOM 780 C C . ILE A 1 102 ? -0.602 -13.656 -7.828 1 95.31 102 ILE A C 1
ATOM 782 O O . ILE A 1 102 ? -0.41 -14.82 -8.195 1 95.31 102 ILE A O 1
ATOM 786 N N . SER A 1 103 ? -1.74 -13.141 -7.68 1 94.69 103 SER A N 1
ATOM 787 C CA . SER A 1 103 ? -2.912 -13.992 -7.508 1 94.69 103 SER A CA 1
ATOM 788 C C . SER A 1 103 ? -3.602 -14.258 -8.836 1 94.69 103 SER A C 1
ATOM 790 O O . SER A 1 103 ? -4.422 -15.172 -8.945 1 94.69 103 SER A O 1
ATOM 792 N N . ASN A 1 104 ? -3.217 -13.453 -9.844 1 95.06 104 ASN A N 1
ATOM 793 C CA . ASN A 1 104 ? -4.094 -13.531 -11.008 1 95.06 104 ASN A CA 1
ATOM 794 C C . ASN A 1 104 ? -3.299 -13.5 -12.312 1 95.06 104 ASN A C 1
ATOM 796 O O . ASN A 1 104 ? -3.797 -13.031 -13.336 1 95.06 104 ASN A O 1
ATOM 800 N N . VAL A 1 105 ? -2.049 -13.891 -12.297 1 96.56 105 VAL A N 1
ATOM 801 C CA . VAL A 1 105 ? -1.209 -13.992 -13.484 1 96.56 105 VAL A CA 1
ATOM 802 C C . VAL A 1 105 ? -0.484 -15.336 -13.492 1 96.56 105 VAL A C 1
ATOM 804 O O . VAL A 1 105 ? 0.249 -15.656 -12.555 1 96.56 105 VAL A O 1
ATOM 807 N N . ILE A 1 106 ? -0.666 -16.094 -14.539 1 98.5 106 ILE A N 1
ATOM 808 C CA . ILE A 1 106 ? -0.068 -17.422 -14.672 1 98.5 106 ILE A CA 1
ATOM 809 C C . ILE A 1 106 ? 1.002 -17.391 -15.766 1 98.5 106 ILE A C 1
ATOM 811 O O . ILE A 1 106 ? 0.801 -16.797 -16.828 1 98.5 106 ILE A O 1
ATOM 815 N N . ASP A 1 107 ? 2.121 -17.906 -15.477 1 97.88 107 ASP A N 1
ATOM 816 C CA . ASP A 1 107 ? 3.17 -18.1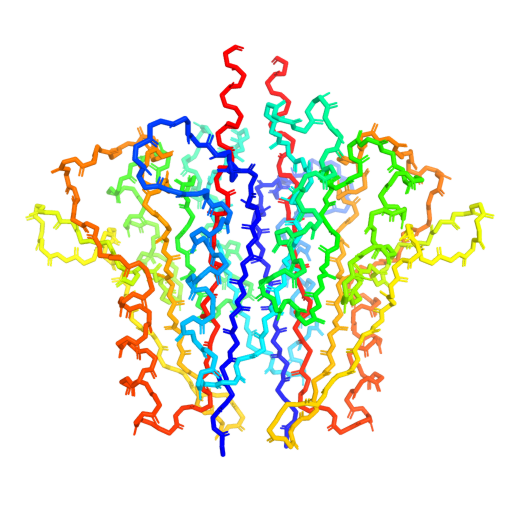25 -16.469 1 97.88 107 ASP A CA 1
ATOM 817 C C . ASP A 1 107 ? 2.795 -19.266 -17.406 1 97.88 107 ASP A C 1
ATOM 819 O O . ASP A 1 107 ? 2.648 -20.406 -16.984 1 97.88 107 ASP A O 1
ATOM 823 N N . ASN A 1 108 ? 2.711 -18.922 -18.703 1 97.69 108 ASN A N 1
ATOM 824 C CA . ASN A 1 108 ? 2.234 -19.906 -19.672 1 97.69 108 ASN A CA 1
ATOM 825 C C . ASN A 1 108 ? 3.225 -21.047 -19.828 1 97.69 108 ASN A C 1
ATOM 827 O O . ASN A 1 108 ? 2.834 -22.172 -20.188 1 97.69 108 ASN A O 1
ATOM 831 N N . GLU A 1 109 ? 4.48 -20.781 -19.656 1 95.88 109 GLU A N 1
ATOM 832 C CA . GLU A 1 109 ? 5.508 -21.812 -19.812 1 95.88 109 GLU A CA 1
ATOM 833 C C . GLU A 1 109 ? 5.402 -22.844 -18.703 1 95.88 109 GLU A C 1
ATOM 835 O O . GLU A 1 109 ? 5.469 -24.047 -18.953 1 95.88 109 GLU A O 1
ATOM 840 N N . THR A 1 110 ? 5.172 -22.484 -17.516 1 96.12 110 THR A N 1
ATOM 841 C CA . THR A 1 110 ? 5.227 -23.391 -16.359 1 96.12 110 THR A CA 1
ATOM 842 C C . THR A 1 110 ? 3.82 -23.781 -15.93 1 96.12 110 THR A C 1
ATOM 844 O O . THR A 1 110 ? 3.645 -24.781 -15.227 1 96.12 110 THR A O 1
ATOM 847 N N . GLY A 1 111 ? 2.795 -22.969 -16.281 1 97.5 111 GLY A N 1
ATOM 848 C CA . GLY A 1 111 ? 1.437 -23.188 -15.812 1 97.5 111 GLY A CA 1
ATOM 849 C C . GLY A 1 111 ? 1.24 -22.781 -14.359 1 97.5 111 GLY A C 1
ATOM 850 O O . GLY A 1 111 ? 0.201 -23.062 -13.766 1 97.5 111 GLY A O 1
ATOM 851 N N . LYS A 1 112 ? 2.197 -22.156 -13.781 1 97.94 112 LYS A N 1
ATOM 852 C CA . LYS A 1 112 ? 2.172 -21.688 -12.398 1 97.94 112 LYS A 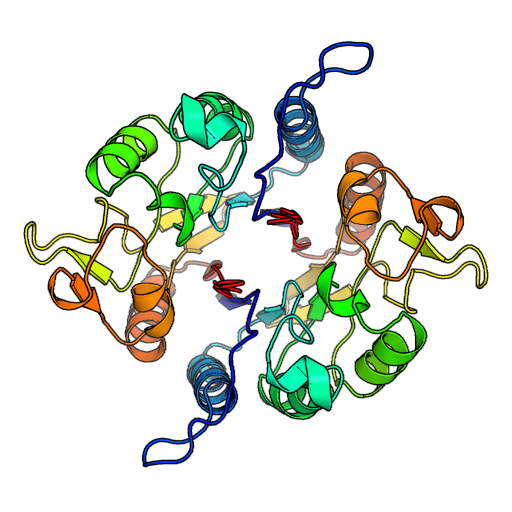CA 1
ATOM 853 C C . LYS A 1 112 ? 2.057 -20.172 -12.328 1 97.94 112 LYS A C 1
ATOM 855 O O . LYS A 1 112 ? 2.24 -19.484 -13.336 1 97.94 112 LYS A O 1
ATOM 860 N N . PRO A 1 113 ? 1.729 -19.688 -11.102 1 98.12 113 PRO A N 1
ATOM 861 C CA . PRO A 1 113 ? 1.728 -18.234 -11 1 98.12 113 PRO A CA 1
ATOM 862 C C . PRO A 1 113 ? 3.064 -17.609 -11.398 1 98.12 113 PRO A C 1
ATOM 864 O O . PRO A 1 113 ? 4.121 -18.203 -11.148 1 98.12 113 PRO A O 1
ATOM 867 N N . LEU A 1 114 ? 3.012 -16.5 -11.992 1 97.62 114 LEU A N 1
ATOM 868 C CA . LEU A 1 114 ? 4.188 -15.789 -12.484 1 97.62 114 LEU A CA 1
ATOM 869 C C . LEU A 1 114 ? 5.242 -15.664 -11.383 1 97.62 114 LEU A C 1
ATOM 871 O O . LEU A 1 114 ? 4.914 -15.359 -10.234 1 97.62 114 LEU A O 1
ATOM 875 N N . ALA A 1 115 ? 6.547 -16 -11.703 1 97.44 115 ALA A N 1
ATOM 876 C CA . ALA A 1 115 ? 7.707 -15.93 -10.82 1 97.44 115 ALA A CA 1
ATOM 877 C C . ALA A 1 115 ? 7.547 -16.875 -9.633 1 97.44 115 ALA A C 1
ATOM 879 O O . ALA A 1 115 ? 8.117 -16.641 -8.562 1 97.44 115 ALA A O 1
ATOM 880 N N . ASN A 1 116 ? 6.637 -17.812 -9.773 1 97.62 116 ASN A N 1
ATOM 881 C CA . ASN A 1 116 ? 6.371 -18.812 -8.742 1 97.62 116 ASN A CA 1
ATOM 882 C C . ASN A 1 116 ? 5.781 -18.172 -7.484 1 97.62 116 ASN A C 1
ATOM 884 O O . ASN A 1 116 ? 6.074 -18.609 -6.367 1 97.62 116 ASN A O 1
ATOM 888 N N . GLY A 1 117 ? 5.035 -17.094 -7.656 1 97.62 117 GLY A N 1
ATOM 889 C CA . GLY A 1 117 ? 4.32 -16.484 -6.543 1 97.62 117 GLY A CA 1
ATOM 890 C C . GLY A 1 117 ? 3.229 -17.375 -5.98 1 97.62 117 GLY A C 1
ATOM 891 O O . GLY A 1 117 ? 2.891 -18.406 -6.57 1 97.62 117 GLY A O 1
ATOM 892 N N . HIS A 1 118 ? 2.746 -16.984 -4.848 1 96.88 118 HIS A N 1
ATOM 893 C CA . HIS A 1 118 ? 1.575 -17.625 -4.258 1 96.88 118 HIS A CA 1
ATOM 894 C C . HIS A 1 118 ? 0.292 -16.922 -4.684 1 96.88 118 HIS A C 1
ATOM 896 O O . HIS A 1 118 ? 0.281 -15.703 -4.879 1 96.88 118 HIS A O 1
ATOM 902 N N . ILE A 1 119 ? -0.717 -17.734 -4.793 1 95.88 119 ILE A N 1
ATOM 903 C CA . ILE A 1 119 ? -2.008 -17.172 -5.176 1 95.88 119 ILE A CA 1
ATOM 904 C C . ILE A 1 119 ? -2.637 -16.469 -3.979 1 95.88 119 ILE A C 1
ATOM 906 O O . ILE A 1 119 ? -3.186 -15.367 -4.121 1 95.88 119 ILE A O 1
ATOM 910 N N . THR A 1 120 ? -2.641 -17.141 -2.871 1 92.38 120 THR A N 1
ATOM 911 C CA . THR A 1 120 ? -3.092 -16.562 -1.607 1 92.38 120 THR A CA 1
ATOM 912 C C . THR A 1 120 ? -2.139 -16.938 -0.475 1 92.38 120 THR A C 1
ATOM 914 O O . THR A 1 120 ? -1.301 -17.828 -0.63 1 92.38 120 THR A O 1
ATOM 917 N N . TYR A 1 121 ? -2.186 -16.219 0.538 1 92.12 121 TYR A N 1
ATOM 918 C CA . TYR A 1 121 ? -1.45 -16.531 1.759 1 92.12 121 TYR A CA 1
ATOM 919 C C . TYR A 1 121 ? -2.318 -16.297 2.99 1 92.12 121 TYR A C 1
ATOM 921 O O . TYR A 1 121 ? -3.051 -15.312 3.07 1 92.12 121 TYR A O 1
ATOM 929 N N . THR A 1 122 ? -2.352 -17.297 3.873 1 89.38 122 THR A N 1
ATOM 930 C CA . THR A 1 122 ? -3.057 -17.172 5.145 1 89.38 122 THR A CA 1
ATOM 931 C C . THR A 1 122 ? -2.072 -17.188 6.312 1 89.38 122 THR A C 1
ATOM 933 O O . THR A 1 122 ? -1.14 -18 6.332 1 89.38 122 THR A O 1
ATOM 936 N N . LEU A 1 123 ? -2.268 -16.266 7.211 1 86.75 123 LEU A N 1
ATOM 937 C CA . LEU A 1 123 ? -1.429 -16.266 8.406 1 86.75 123 LEU A CA 1
ATOM 938 C C . LEU A 1 123 ? -2.248 -15.922 9.648 1 86.75 123 LEU A C 1
ATOM 940 O O . LEU A 1 123 ? -3.367 -15.414 9.539 1 86.75 123 LEU A O 1
ATOM 944 N N . GLU A 1 124 ? -1.712 -16.312 10.742 1 84.62 124 GLU A N 1
ATOM 945 C CA . GLU A 1 124 ? -2.342 -16.031 12.023 1 84.62 124 GLU A CA 1
ATOM 946 C C . GLU A 1 124 ? -1.519 -15.031 12.828 1 84.62 124 GLU A C 1
ATOM 948 O O . GLU A 1 124 ? -0.292 -15.141 12.898 1 84.62 124 GLU A O 1
ATOM 953 N N . ASN A 1 125 ? -2.17 -13.969 13.266 1 78.75 125 ASN A N 1
ATOM 954 C CA . ASN A 1 125 ? -1.569 -12.984 14.156 1 78.75 125 ASN A CA 1
ATOM 955 C C . ASN A 1 125 ? -2.492 -12.648 15.32 1 78.75 125 ASN A C 1
ATOM 957 O O . ASN A 1 125 ? -3.643 -12.25 15.117 1 78.75 125 ASN A O 1
ATOM 961 N N . LYS A 1 126 ? -2.041 -12.836 16.578 1 79.88 126 LYS A N 1
ATOM 962 C CA . LYS A 1 126 ? -2.771 -12.547 17.812 1 79.88 126 LYS A CA 1
ATOM 963 C C . LYS A 1 126 ? -4.129 -13.25 17.812 1 79.88 126 LYS A C 1
ATOM 965 O O . LYS A 1 126 ? -5.152 -12.633 18.109 1 79.88 126 LYS A O 1
ATOM 970 N N . GLY A 1 127 ? -4.086 -14.477 17.297 1 77.81 127 GLY A N 1
ATOM 971 C CA . GLY A 1 127 ? -5.277 -15.312 17.344 1 77.81 127 GLY A CA 1
ATOM 972 C C . GLY A 1 127 ? -6.254 -15.023 16.219 1 77.81 127 GLY A C 1
ATOM 973 O O . GLY A 1 127 ? -7.328 -15.625 16.156 1 77.81 127 GLY A O 1
ATOM 974 N N . LYS A 1 128 ? -5.875 -14.156 15.375 1 77.69 128 LYS A N 1
ATOM 975 C CA . LYS A 1 128 ? -6.719 -13.828 14.219 1 77.69 128 LYS A CA 1
ATOM 976 C C . LYS A 1 128 ? -6.082 -14.32 12.922 1 77.69 128 LYS A C 1
ATOM 978 O O . LYS A 1 128 ? -4.867 -14.219 12.742 1 77.69 128 LYS A O 1
ATOM 983 N N . LYS A 1 129 ? -6.93 -14.836 12.07 1 82.5 129 LYS A N 1
ATOM 984 C CA . LYS A 1 129 ? -6.465 -15.328 10.781 1 82.5 129 LYS A CA 1
ATOM 985 C C . LYS A 1 129 ? -6.633 -14.273 9.695 1 82.5 129 LYS A C 1
ATOM 987 O O . LYS A 1 129 ? -7.68 -13.625 9.602 1 82.5 129 LYS A O 1
ATOM 992 N N . PHE A 1 130 ? -5.539 -14.133 8.93 1 83.62 130 PHE A N 1
ATOM 993 C CA . PHE A 1 130 ? -5.539 -13.164 7.844 1 83.62 130 PHE A CA 1
ATOM 994 C C . PHE A 1 130 ? -5.281 -13.852 6.508 1 83.62 130 PHE A C 1
ATOM 996 O O . PHE A 1 130 ? -4.363 -14.672 6.391 1 83.62 130 PHE A O 1
ATOM 1003 N N . GLY A 1 131 ? -6.23 -13.609 5.594 1 85.94 131 GLY A N 1
ATOM 1004 C CA . GLY A 1 131 ? -6.004 -14 4.215 1 85.94 131 GLY A CA 1
ATOM 1005 C C . GLY A 1 131 ? -5.539 -12.859 3.334 1 85.94 131 GLY A C 1
ATOM 1006 O O . GLY A 1 131 ? -6.109 -11.766 3.373 1 85.94 131 GLY A O 1
ATOM 1007 N N . ILE A 1 132 ? -4.473 -13.094 2.549 1 87.31 132 ILE A N 1
ATOM 1008 C CA . ILE A 1 132 ? -3.893 -12.039 1.718 1 87.31 132 ILE A CA 1
ATOM 1009 C C . ILE A 1 132 ? -3.918 -12.469 0.252 1 87.31 132 ILE A C 1
ATOM 1011 O O . ILE A 1 132 ? -3.613 -13.617 -0.07 1 87.31 132 ILE A O 1
ATOM 1015 N N . ILE A 1 133 ? -4.383 -11.531 -0.55 1 87.75 133 ILE A N 1
ATOM 1016 C CA . ILE A 1 133 ? -4.414 -11.695 -2 1 87.75 133 ILE A CA 1
ATOM 1017 C C . ILE A 1 133 ? -3.637 -10.562 -2.666 1 87.75 133 ILE A C 1
ATOM 1019 O O . ILE A 1 133 ? -3.74 -9.406 -2.25 1 87.75 133 ILE A O 1
ATOM 1023 N N . GLY A 1 134 ? -2.803 -10.836 -3.611 1 89.56 134 GLY A N 1
ATOM 1024 C CA . GLY A 1 134 ? -2.074 -9.852 -4.398 1 89.56 134 GLY A CA 1
ATOM 1025 C C . GLY A 1 134 ? -2.488 -9.828 -5.855 1 89.56 134 GLY A C 1
ATOM 1026 O O . GLY A 1 134 ? -2.047 -10.664 -6.645 1 89.56 134 GLY A O 1
ATOM 1027 N N . LEU A 1 135 ? -3.254 -8.82 -6.238 1 87.38 135 LEU A N 1
ATOM 1028 C CA . LEU A 1 135 ? -3.832 -8.742 -7.574 1 87.38 135 LEU A CA 1
ATOM 1029 C C . LEU A 1 135 ? -3.18 -7.625 -8.383 1 87.38 135 LEU A C 1
ATOM 1031 O O . LEU A 1 135 ? -2.73 -6.625 -7.824 1 87.38 135 LEU A O 1
ATOM 1035 N N . VAL A 1 136 ? -3.131 -7.832 -9.664 1 85.56 136 VAL A N 1
ATOM 1036 C CA . VAL A 1 136 ? -2.637 -6.805 -10.57 1 85.56 136 VAL A CA 1
ATOM 1037 C C . VAL A 1 136 ? -3.686 -6.516 -11.641 1 85.56 136 VAL A C 1
ATOM 1039 O O . VAL A 1 136 ? -4.562 -7.344 -11.898 1 85.56 136 VAL A O 1
ATOM 1042 N N . GLU A 1 137 ? -3.594 -5.328 -12.195 1 81.81 137 GLU A N 1
ATOM 1043 C CA . GLU A 1 137 ? -4.457 -4.965 -13.312 1 81.81 137 GLU A CA 1
ATOM 1044 C C . GLU A 1 137 ? -3.869 -5.438 -14.641 1 81.81 137 GLU A C 1
ATOM 1046 O O . GLU A 1 137 ? -2.688 -5.777 -14.719 1 81.81 137 GLU A O 1
ATOM 1051 N N . GLU A 1 138 ? -4.754 -5.426 -15.633 1 83.62 138 GLU A N 1
ATOM 1052 C CA . GLU A 1 138 ? -4.312 -5.871 -16.953 1 83.62 138 GLU A CA 1
ATOM 1053 C C . GLU A 1 138 ? -3.197 -4.977 -17.484 1 83.62 138 GLU A C 1
ATOM 1055 O O . GLU A 1 138 ? -2.225 -5.465 -18.062 1 83.62 138 GLU A O 1
ATOM 1060 N N . GLU A 1 139 ? -3.299 -3.703 -17.297 1 78.75 139 GLU A N 1
ATOM 1061 C CA . GLU A 1 139 ? -2.33 -2.727 -17.781 1 78.75 139 GLU A CA 1
ATOM 1062 C C . GLU A 1 139 ? -0.974 -2.904 -17.109 1 78.75 139 GLU A C 1
ATOM 1064 O O . GLU A 1 139 ? 0.051 -2.467 -17.641 1 78.75 139 GLU A O 1
ATOM 1069 N N . TRP A 1 140 ? -1.031 -3.504 -15.938 1 81.38 140 TRP A N 1
ATOM 1070 C CA . TRP A 1 140 ? 0.197 -3.826 -15.219 1 81.38 140 TRP A CA 1
ATOM 1071 C C . TRP A 1 140 ? 1.107 -4.711 -16.062 1 81.38 140 TRP A C 1
ATOM 1073 O O . TRP A 1 140 ? 2.328 -4.531 -16.062 1 81.38 140 TRP A O 1
ATOM 1083 N N . LEU A 1 141 ? 0.548 -5.543 -16.906 1 86.69 141 LEU A N 1
ATOM 1084 C CA . LEU A 1 141 ? 1.314 -6.465 -17.734 1 86.69 141 LEU A CA 1
ATOM 1085 C C . LEU A 1 141 ? 2.115 -5.711 -18.797 1 86.69 141 LEU A C 1
ATOM 1087 O O . LEU A 1 141 ? 3.25 -6.082 -19.109 1 86.69 141 LEU A O 1
ATOM 1091 N N . ALA A 1 142 ? 1.532 -4.676 -19.266 1 83.69 142 ALA A N 1
ATOM 1092 C CA . ALA A 1 142 ? 2.166 -3.896 -20.328 1 83.69 142 ALA A CA 1
ATOM 1093 C C . ALA A 1 142 ? 3.377 -3.133 -19.797 1 83.69 142 ALA A C 1
ATOM 1095 O O . ALA A 1 142 ? 4.203 -2.648 -20.578 1 83.69 142 ALA A O 1
ATOM 1096 N N . THR A 1 143 ? 3.486 -3.062 -18.469 1 80.81 143 THR A N 1
ATOM 1097 C CA . THR A 1 143 ? 4.578 -2.307 -17.859 1 80.81 143 THR A CA 1
ATOM 1098 C C . THR A 1 143 ? 5.766 -3.217 -17.562 1 80.81 143 THR A C 1
ATOM 1100 O O . THR A 1 143 ? 6.84 -2.742 -17.188 1 80.81 143 THR A O 1
ATOM 1103 N N . LEU A 1 144 ? 5.625 -4.477 -17.734 1 88.06 144 LEU A N 1
ATOM 1104 C CA . LEU A 1 144 ? 6.707 -5.41 -17.438 1 88.06 144 LEU A CA 1
ATOM 1105 C C . LEU A 1 144 ? 7.82 -5.289 -18.484 1 88.06 144 LEU A C 1
ATOM 1107 O O . LEU A 1 144 ? 7.559 -5.332 -19.688 1 88.06 144 LEU A O 1
ATOM 1111 N N . ALA A 1 145 ? 8.93 -5.145 -18 1 88.75 145 ALA A N 1
ATOM 1112 C CA . ALA A 1 145 ? 10.062 -4.84 -18.875 1 88.75 145 ALA A CA 1
ATOM 1113 C C . ALA A 1 145 ? 10.586 -6.102 -19.562 1 88.75 145 ALA A C 1
ATOM 1115 O O . ALA A 1 145 ? 11.195 -6.031 -20.625 1 88.75 145 ALA A O 1
ATOM 1116 N N . THR A 1 146 ? 10.328 -7.266 -19.016 1 92.62 146 THR A N 1
ATOM 1117 C CA . THR A 1 146 ? 11.023 -8.453 -19.5 1 92.62 146 THR A CA 1
ATOM 1118 C C . THR A 1 146 ? 10.023 -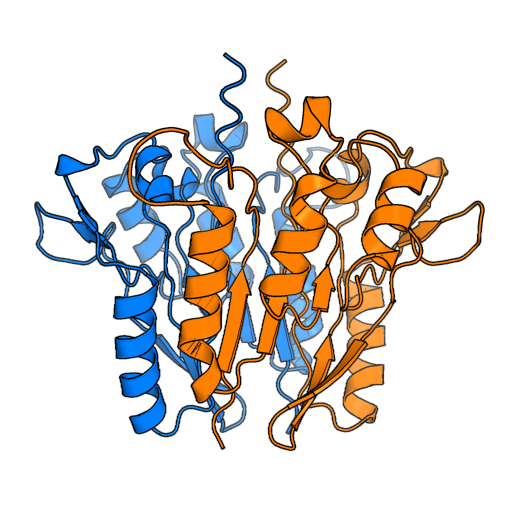9.555 -19.844 1 92.62 146 THR A C 1
ATOM 1120 O O . THR A 1 146 ? 10.414 -10.711 -20.047 1 92.62 146 THR A O 1
ATOM 1123 N N . ILE A 1 147 ? 8.781 -9.289 -19.781 1 93.62 147 ILE A N 1
ATOM 1124 C CA . ILE A 1 147 ? 7.738 -10.273 -20.031 1 93.62 147 ILE A CA 1
ATOM 1125 C C . ILE A 1 147 ? 6.766 -9.742 -21.078 1 93.62 147 ILE A C 1
ATOM 1127 O O . ILE A 1 147 ? 6.297 -8.602 -20.969 1 93.62 147 ILE A O 1
ATOM 1131 N N . GLU A 1 148 ? 6.488 -10.508 -22.047 1 93.56 148 GLU A N 1
ATOM 1132 C CA . GLU A 1 148 ? 5.477 -10.156 -23.031 1 93.56 148 GLU A CA 1
ATOM 1133 C C . GLU A 1 148 ? 4.102 -10.664 -22.625 1 93.56 148 GLU A C 1
ATOM 1135 O O . GLU A 1 148 ? 3.988 -11.688 -21.953 1 93.56 148 GLU A O 1
ATOM 1140 N N . ALA A 1 149 ? 3.115 -10 -23.109 1 89.75 149 ALA A N 1
ATOM 1141 C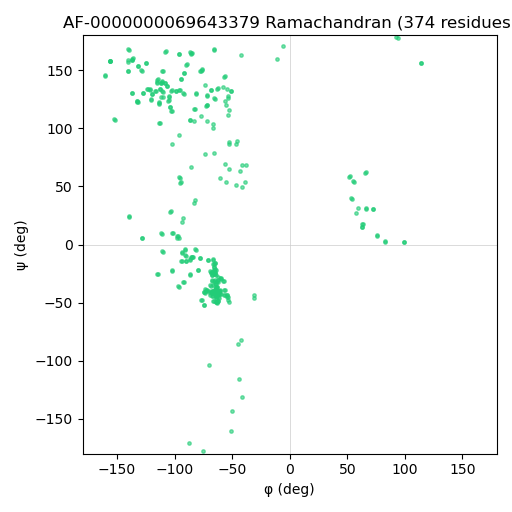 CA . ALA A 1 149 ? 1.734 -10.289 -22.734 1 89.75 149 ALA A CA 1
ATOM 1142 C C . ALA A 1 149 ? 1.341 -11.703 -23.141 1 89.75 149 ALA A C 1
ATOM 1144 O O . ALA A 1 149 ? 0.551 -12.359 -22.453 1 89.75 149 ALA A O 1
ATOM 1145 N N . ASP A 1 150 ? 1.925 -12.172 -24.203 1 94.12 150 ASP A N 1
ATOM 1146 C CA . ASP A 1 150 ? 1.525 -13.484 -24.719 1 94.12 150 ASP A CA 1
ATOM 1147 C C . ASP A 1 150 ? 2.234 -14.602 -23.953 1 94.12 150 ASP A C 1
ATOM 1149 O O . ASP A 1 150 ? 1.941 -15.781 -24.156 1 94.12 150 ASP A O 1
ATOM 1153 N N . GLU A 1 151 ? 3.102 -14.234 -23.062 1 97 151 GLU A N 1
ATOM 1154 C CA . GLU A 1 151 ? 3.836 -15.227 -22.281 1 97 151 GLU A CA 1
ATOM 1155 C C . GLU A 1 151 ? 3.107 -15.555 -20.984 1 97 151 GLU A C 1
ATOM 1157 O O . GLU A 1 151 ? 3.49 -16.484 -20.281 1 97 151 GLU A O 1
ATOM 1162 N N . VAL A 1 152 ? 2.08 -14.75 -20.734 1 97.81 152 VAL A N 1
ATOM 1163 C CA . VAL A 1 152 ? 1.359 -14.938 -19.484 1 97.81 152 VAL A CA 1
ATOM 1164 C C . VAL A 1 152 ? -0.143 -14.969 -19.75 1 97.81 152 VAL A C 1
ATOM 1166 O O . VAL A 1 152 ? -0.604 -14.523 -20.797 1 97.81 152 VAL A O 1
ATOM 1169 N N . THR A 1 153 ? -0.87 -15.641 -18.875 1 98.19 153 THR A N 1
ATOM 1170 C CA . THR A 1 153 ? -2.326 -15.57 -18.844 1 98.19 153 THR A CA 1
ATOM 1171 C C . THR A 1 153 ? -2.803 -14.711 -17.672 1 98.19 153 THR A C 1
ATOM 1173 O O . THR A 1 153 ? -2.4 -14.93 -16.531 1 98.19 153 THR A O 1
ATOM 1176 N N . TYR A 1 154 ? -3.588 -13.812 -18.016 1 96.25 154 TYR A N 1
ATOM 1177 C CA . TYR A 1 154 ? -4.152 -12.867 -17.047 1 96.25 154 TYR A CA 1
ATOM 1178 C C . TYR A 1 154 ? -5.594 -13.234 -16.703 1 96.25 154 TYR A C 1
ATOM 1180 O O . TYR A 1 154 ? -6.391 -13.531 -17.609 1 96.25 154 TYR A O 1
ATOM 1188 N N . PHE A 1 155 ? -5.957 -13.258 -15.414 1 95.06 155 PHE A N 1
ATOM 1189 C CA . PHE A 1 155 ? -7.332 -13.367 -14.938 1 95.06 155 PHE A CA 1
ATOM 1190 C C . PHE A 1 155 ? -7.82 -12.031 -14.383 1 95.06 155 PHE A C 1
ATOM 1192 O O . PHE A 1 155 ? -7.094 -11.352 -13.656 1 95.06 155 PHE A O 1
ATOM 1199 N N . ASP A 1 156 ? -8.984 -11.719 -14.742 1 89.69 156 ASP A N 1
ATOM 1200 C CA . ASP A 1 156 ? -9.562 -10.445 -14.32 1 89.69 156 ASP A CA 1
ATOM 1201 C C . ASP A 1 156 ? -9.492 -10.281 -12.805 1 89.69 156 ASP A C 1
ATOM 1203 O O . ASP A 1 156 ? -9.891 -11.18 -12.062 1 89.69 156 ASP A O 1
ATOM 1207 N N . PHE A 1 157 ? -8.906 -9.141 -12.406 1 85.19 157 PHE A N 1
ATOM 1208 C CA . PHE A 1 157 ? -8.578 -8.992 -10.992 1 85.19 157 PHE A CA 1
ATOM 1209 C C . PHE A 1 157 ? -9.844 -8.875 -10.148 1 85.19 157 PHE A C 1
ATOM 1211 O O . PHE A 1 157 ? -9.836 -9.211 -8.969 1 85.19 157 PHE A O 1
ATOM 1218 N N . VAL A 1 158 ? -10.953 -8.469 -10.68 1 82.81 158 VAL A N 1
ATOM 1219 C CA . VAL A 1 158 ? -12.203 -8.406 -9.93 1 82.81 158 VAL A CA 1
ATOM 1220 C C . VAL A 1 158 ? -12.758 -9.812 -9.734 1 82.81 158 VAL A C 1
ATOM 1222 O O . VAL A 1 158 ? -13.07 -10.219 -8.609 1 82.81 158 VAL A O 1
ATOM 1225 N N . GLU A 1 159 ? -12.852 -10.5 -10.859 1 88.69 159 GLU A N 1
ATOM 1226 C CA . GLU A 1 159 ? -13.414 -11.852 -10.82 1 88.69 159 GLU A CA 1
ATOM 1227 C C . GLU A 1 159 ? -12.562 -12.773 -9.961 1 88.69 159 GLU A C 1
ATOM 1229 O O . GLU A 1 159 ? -13.078 -13.477 -9.086 1 88.69 159 GLU A O 1
ATOM 1234 N N . GLU A 1 160 ? -11.336 -12.703 -10.234 1 91 160 GLU A N 1
ATOM 1235 C CA . GLU A 1 160 ? -10.43 -13.57 -9.484 1 91 160 GLU A CA 1
ATOM 1236 C C . GLU A 1 160 ? -10.359 -13.148 -8.016 1 91 160 GLU A C 1
ATOM 1238 O O . GLU A 1 160 ? -10.352 -13.992 -7.121 1 91 160 GLU A O 1
ATOM 1243 N N . GLY A 1 161 ? -10.242 -11.844 -7.742 1 87.44 161 GLY A N 1
ATOM 1244 C CA . GLY A 1 161 ? -10.234 -11.336 -6.379 1 87.44 161 GLY A CA 1
ATOM 1245 C C . GLY A 1 161 ? -11.445 -11.773 -5.57 1 87.44 161 GLY A C 1
ATOM 1246 O O . GLY A 1 161 ? -11.305 -12.188 -4.418 1 87.44 161 GLY A O 1
ATOM 1247 N N . ARG A 1 162 ? -12.609 -11.719 -6.148 1 84.69 162 ARG A N 1
ATOM 1248 C CA . ARG A 1 162 ? -13.836 -12.109 -5.469 1 84.69 162 ARG A CA 1
ATOM 1249 C C . ARG A 1 162 ? -13.844 -13.609 -5.164 1 84.69 162 ARG A C 1
ATOM 1251 O O . ARG A 1 162 ? -14.211 -14.023 -4.066 1 84.69 162 ARG A O 1
ATOM 1258 N N . LYS A 1 163 ? -13.508 -14.312 -6.211 1 89.19 163 LYS A N 1
ATOM 1259 C CA . LYS A 1 163 ? -13.43 -15.766 -6.043 1 89.19 163 LYS A CA 1
ATOM 1260 C C . LYS A 1 163 ? -12.523 -16.141 -4.875 1 89.19 163 LYS A C 1
ATOM 1262 O O . LYS A 1 163 ? -12.914 -16.922 -4 1 89.19 163 LYS A O 1
ATOM 1267 N N . LEU A 1 164 ? -11.406 -15.57 -4.844 1 89.75 164 LEU A N 1
ATOM 1268 C CA . LEU A 1 164 ? -10.422 -15.883 -3.814 1 89.75 164 LEU A CA 1
ATOM 1269 C C . LEU A 1 164 ? -10.883 -15.375 -2.451 1 89.75 164 LEU A C 1
ATOM 1271 O O . LEU A 1 164 ? -10.672 -16.047 -1.434 1 89.75 164 LEU A O 1
ATOM 1275 N N . ALA A 1 165 ? -11.43 -14.141 -2.406 1 84.44 165 ALA A N 1
ATOM 1276 C CA . ALA A 1 165 ? -11.945 -13.586 -1.157 1 84.44 165 ALA A CA 1
ATOM 1277 C C . ALA A 1 165 ? -12.992 -14.5 -0.538 1 84.44 165 ALA A C 1
ATOM 1279 O O . ALA A 1 165 ? -12.992 -14.727 0.675 1 84.44 165 ALA A O 1
ATOM 1280 N N . LEU A 1 166 ? -13.875 -15.016 -1.333 1 84.44 166 LEU A N 1
ATOM 1281 C CA . LEU A 1 166 ? -14.93 -15.898 -0.853 1 84.44 166 LEU A CA 1
ATOM 1282 C C . LEU A 1 166 ? -14.344 -17.219 -0.345 1 84.44 166 LEU A C 1
ATOM 1284 O O . LEU A 1 166 ? -14.805 -17.75 0.664 1 84.44 166 LEU A O 1
ATOM 1288 N N . GLN A 1 167 ? -13.398 -17.656 -1.065 1 87.25 167 GLN A N 1
ATOM 1289 C CA . GLN A 1 167 ? -12.727 -18.875 -0.637 1 87.25 167 GLN A CA 1
ATOM 1290 C C . GLN A 1 167 ? -12.07 -18.703 0.731 1 87.25 167 GLN A C 1
ATOM 1292 O O . GLN A 1 167 ? -12.148 -19.578 1.584 1 87.25 167 GLN A O 1
ATOM 1297 N N . LEU A 1 168 ? -11.453 -17.578 0.973 1 84.69 168 LEU A N 1
ATOM 1298 C CA . LEU A 1 168 ? -10.75 -17.297 2.223 1 84.69 168 LEU A CA 1
ATOM 1299 C C . LEU A 1 168 ? -11.742 -17.047 3.357 1 84.69 168 LEU A C 1
ATOM 1301 O O . LEU A 1 168 ? -11.453 -17.375 4.516 1 84.69 168 LEU A O 1
ATOM 1305 N N . LYS A 1 169 ? -12.797 -16.391 3.088 1 79.75 169 LYS A N 1
ATOM 1306 C CA . LYS A 1 169 ? -13.836 -16.156 4.09 1 79.75 169 LYS A CA 1
ATOM 1307 C C . LYS A 1 169 ? -14.344 -17.469 4.672 1 79.75 169 LYS A C 1
ATOM 1309 O O . LYS A 1 169 ? -14.641 -17.562 5.863 1 79.75 169 LYS A O 1
ATOM 1314 N N . GLU A 1 170 ? -14.469 -18.406 3.834 1 78.5 170 GLU A N 1
ATOM 1315 C CA . GLU A 1 170 ? -14.93 -19.719 4.277 1 78.5 170 GLU A CA 1
ATOM 1316 C C . GLU A 1 170 ? -13.938 -20.359 5.242 1 78.5 170 GLU A C 1
ATOM 1318 O O . GLU A 1 170 ? -14.312 -21.188 6.082 1 78.5 170 GLU A O 1
ATOM 1323 N N . GLN A 1 171 ? -12.812 -19.953 5.184 1 70.44 171 GLN A N 1
ATOM 1324 C CA . GLN A 1 171 ? -11.781 -20.5 6.051 1 70.44 171 GLN A CA 1
ATOM 1325 C C . GLN A 1 171 ? -11.641 -19.688 7.332 1 70.44 171 GLN A C 1
ATOM 1327 O O . GLN A 1 171 ? -10.703 -19.891 8.102 1 70.44 171 GLN A O 1
ATOM 1332 N N . VAL A 1 172 ? -12.695 -18.812 7.93 1 57.25 172 VAL A N 1
ATOM 1333 C CA . VAL A 1 172 ? -12.836 -18.016 9.141 1 57.25 172 VAL A CA 1
ATOM 1334 C C . VAL A 1 172 ? -11.703 -17 9.211 1 57.25 172 VAL A C 1
ATOM 1336 O O . VAL A 1 172 ? -11.094 -16.797 10.266 1 57.25 172 VAL A O 1
ATOM 1339 N N . CYS A 1 173 ? -11.234 -16.641 8.188 1 53.53 173 CYS A N 1
ATOM 1340 C CA . CYS A 1 173 ? -10.156 -15.656 8.227 1 53.53 173 CYS A CA 1
ATOM 1341 C C . CYS A 1 173 ? -10.711 -14.234 8.336 1 53.53 173 CYS A C 1
ATOM 1343 O O . CYS A 1 173 ? -11.789 -13.945 7.812 1 53.53 173 CYS A O 1
ATOM 1345 N N . GLU A 1 174 ? -10.633 -13.562 9.453 1 53.72 174 GLU A N 1
ATOM 1346 C CA . GLU A 1 174 ? -10.742 -12.109 9.383 1 53.72 174 GLU A CA 1
ATOM 1347 C C . GLU A 1 174 ? -9.883 -11.539 8.258 1 53.72 174 GLU A C 1
ATOM 1349 O O . GLU A 1 174 ? -8.727 -11.938 8.086 1 53.72 174 GLU A O 1
ATOM 1354 N N . LEU A 1 175 ? -10.719 -11.508 6.98 1 47.75 175 LEU A N 1
ATOM 1355 C CA . LEU A 1 175 ? -10.227 -11.25 5.629 1 47.75 175 LEU A CA 1
ATOM 1356 C C . LEU A 1 175 ? -9.219 -10.109 5.621 1 47.75 175 LEU A C 1
ATOM 1358 O O . LEU A 1 175 ? -9.289 -9.211 6.461 1 47.75 175 LEU A O 1
ATOM 1362 N N . PHE A 1 176 ? -8.375 -10.086 4.316 1 45.41 176 PHE A N 1
ATOM 1363 C CA . PHE A 1 176 ? -7.352 -10.141 3.277 1 45.41 176 PHE A CA 1
ATOM 1364 C C . PHE A 1 176 ? -7.098 -8.758 2.689 1 45.41 176 PHE A C 1
ATOM 1366 O O . PHE A 1 176 ? -8.039 -8.016 2.402 1 45.41 176 PHE A O 1
ATOM 1373 N N . TYR A 1 177 ? -5.938 -8.461 2.844 1 46.66 177 TYR A N 1
ATOM 1374 C CA . TYR A 1 177 ? -5.125 -7.32 2.43 1 46.66 177 TYR A CA 1
ATOM 1375 C C . TYR A 1 177 ? -4.969 -7.285 0.914 1 46.66 177 TYR A C 1
ATOM 1377 O O . TYR A 1 177 ? -5.062 -6.219 0.299 1 46.66 177 TYR A O 1
ATOM 1385 N N . ALA A 1 178 ? -4.836 -7.773 -0.328 1 40.22 178 ALA A N 1
ATOM 1386 C CA . ALA A 1 178 ? -3.99 -7.434 -1.471 1 40.22 178 ALA A CA 1
ATOM 1387 C C . ALA A 1 178 ? -4.449 -6.133 -2.125 1 40.22 178 ALA A C 1
ATOM 1389 O O . ALA A 1 178 ? -5.648 -5.891 -2.258 1 40.22 178 ALA A O 1
ATOM 1390 N N . VAL A 1 179 ? -3.115 -5.328 -2.426 1 42.16 179 VAL A N 1
ATOM 1391 C CA . VAL A 1 179 ? -2.072 -4.391 -2.826 1 42.16 179 VAL A CA 1
ATOM 1392 C C . VAL A 1 179 ? -2.191 -4.09 -4.316 1 42.16 179 VAL A C 1
ATOM 1394 O O . VAL A 1 179 ? -2.105 -4.996 -5.148 1 42.16 179 VAL A O 1
ATOM 1397 N N . PHE A 1 180 ? -2.52 -3.014 -4.688 1 39.19 180 PHE A N 1
ATOM 1398 C CA . PHE A 1 180 ? -2.727 -2.52 -6.043 1 39.19 180 PHE A CA 1
ATOM 1399 C C . PHE A 1 180 ? -1.538 -1.685 -6.504 1 39.19 180 PHE A C 1
ATOM 1401 O O . PHE A 1 180 ? -1.211 -0.669 -5.887 1 39.19 180 PHE A O 1
ATOM 1408 N N . ASN A 1 181 ? -0.444 -2.213 -7.07 1 40.75 181 ASN A N 1
ATOM 1409 C CA . ASN A 1 181 ? 0.7 -1.473 -7.59 1 40.75 181 ASN A CA 1
ATOM 1410 C C . ASN A 1 181 ? 0.367 -0.784 -8.914 1 40.75 181 ASN A C 1
ATOM 1412 O O . ASN A 1 181 ? 0.257 -1.441 -9.945 1 40.75 181 ASN A O 1
ATOM 1416 N N . PHE A 1 182 ? -0.281 0.264 -9.031 1 38.19 182 PHE A N 1
ATOM 1417 C CA . PHE A 1 182 ? -0.581 0.949 -10.281 1 38.19 182 PHE A CA 1
ATOM 1418 C C . PHE A 1 182 ? 0.669 1.611 -10.852 1 38.19 182 PHE A C 1
ATOM 1420 O O . PHE A 1 182 ? 1.362 2.348 -10.148 1 38.19 182 PHE A O 1
ATOM 1427 N N . MET A 1 183 ? 1.362 1.002 -12.062 1 37.47 183 MET A N 1
ATOM 1428 C CA . MET A 1 183 ? 2.543 1.127 -12.914 1 37.47 183 MET A CA 1
ATOM 1429 C C . MET A 1 183 ? 2.645 2.529 -13.5 1 37.47 183 MET A C 1
ATOM 1431 O O . MET A 1 183 ? 1.742 2.977 -14.219 1 37.47 183 MET A O 1
ATOM 1435 N N . HIS A 1 184 ? 2.658 3.77 -13.031 1 36.88 184 HIS A N 1
ATOM 1436 C CA . HIS A 1 184 ? 2.764 4.707 -14.141 1 36.88 184 HIS A CA 1
ATOM 1437 C C . HIS A 1 184 ? 4.117 4.586 -14.836 1 36.88 184 HIS A C 1
ATOM 1439 O O . HIS A 1 184 ? 5.16 4.586 -14.18 1 36.88 184 HIS A O 1
ATOM 1445 N N . GLN A 1 185 ? 4.25 3.922 -16.078 1 34.41 185 GLN A N 1
ATOM 1446 C CA . GLN A 1 185 ? 5.32 4.133 -17.047 1 34.41 185 GLN A CA 1
ATOM 1447 C C . GLN A 1 185 ? 5.648 5.617 -17.188 1 34.41 185 GLN A C 1
ATOM 1449 O O . GLN A 1 185 ? 4.844 6.391 -17.703 1 34.41 185 GLN A O 1
ATOM 1454 N N . MET A 1 186 ? 5.891 6.555 -16.406 1 28.89 186 MET A N 1
ATOM 1455 C CA . MET A 1 186 ? 6.363 7.699 -17.172 1 28.89 186 MET A CA 1
ATOM 1456 C C . MET A 1 186 ? 7.582 7.324 -18.016 1 28.89 186 MET A C 1
ATOM 1458 O O . MET A 1 186 ? 8.648 7.027 -17.469 1 28.89 186 MET A O 1
ATOM 1462 N N . SER A 1 187 ? 7.555 6.508 -19.078 1 27.27 187 SER A N 1
ATOM 1463 C CA . SER A 1 187 ? 8.578 6.578 -20.125 1 27.27 187 SER A CA 1
ATOM 1464 C C . SER A 1 187 ? 8.922 8.023 -20.469 1 27.27 187 SER A C 1
ATOM 1466 O O . SER A 1 187 ? 8.078 8.758 -20.984 1 27.27 187 SER A O 1
ATOM 1468 N N . TYR A 1 188 ? 9.547 8.914 -19.719 1 23.8 188 TYR A N 1
ATOM 1469 C CA . TYR A 1 188 ? 10.281 10 -20.344 1 23.8 188 TYR A CA 1
ATOM 1470 C C . TYR A 1 188 ? 11.156 9.477 -21.484 1 23.8 188 TYR A C 1
ATOM 1472 O O . TYR A 1 188 ? 12.148 8.789 -21.234 1 23.8 188 TYR A O 1
ATOM 1480 N N . LEU A 1 189 ? 10.688 8.688 -22.469 1 20.17 189 LEU A N 1
ATOM 1481 C CA . LEU A 1 189 ? 11.406 9.07 -23.688 1 20.17 189 LEU A CA 1
ATOM 1482 C C . LEU A 1 189 ? 11.266 10.57 -23.953 1 20.17 189 LEU A C 1
ATOM 1484 O O . LEU A 1 189 ? 10.188 11.133 -23.781 1 20.17 189 LEU A O 1
ATOM 1488 N N . MET B 1 1 ? -17.016 -11.867 12.617 1 57.12 1 MET B N 1
ATOM 1489 C CA . MET B 1 1 ? -17.25 -11.211 11.336 1 57.12 1 MET B CA 1
ATOM 1490 C C . MET B 1 1 ? -15.93 -10.828 10.68 1 57.12 1 MET B C 1
ATOM 1492 O O . MET B 1 1 ? -14.969 -10.453 11.359 1 57.12 1 MET B O 1
ATOM 1496 N N . SER B 1 2 ? -15.727 -11.266 9.406 1 70.88 2 SER B N 1
ATOM 1497 C CA . SER B 1 2 ? -14.461 -11.102 8.703 1 70.88 2 SER B CA 1
ATOM 1498 C C . SER B 1 2 ? -14.336 -9.703 8.102 1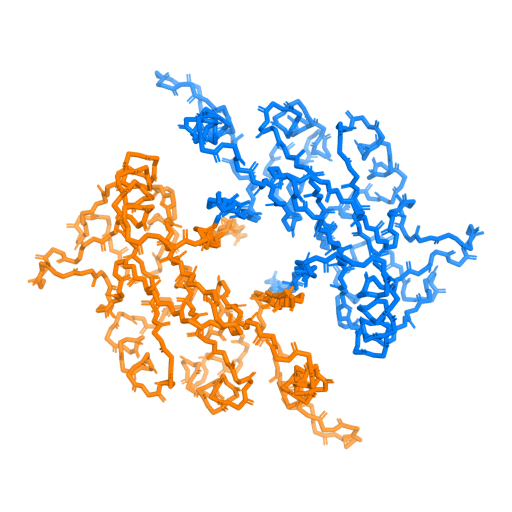 70.88 2 SER B C 1
ATOM 1500 O O . SER B 1 2 ? -15.336 -9.094 7.723 1 70.88 2 SER B O 1
ATOM 1502 N N . VAL B 1 3 ? -13.234 -9.07 8.352 1 71.88 3 VAL B N 1
ATOM 1503 C CA . VAL B 1 3 ? -12.992 -7.75 7.777 1 71.88 3 VAL B CA 1
ATOM 1504 C C . VAL B 1 3 ? -12.227 -7.895 6.461 1 71.88 3 VAL B C 1
ATOM 1506 O O . VAL B 1 3 ? -11.305 -8.711 6.355 1 71.88 3 VAL B O 1
ATOM 1509 N N . THR B 1 4 ? -12.766 -7.215 5.418 1 75.69 4 THR B N 1
ATOM 1510 C CA . THR B 1 4 ? -12.094 -7.133 4.129 1 75.69 4 THR B CA 1
ATOM 1511 C C . THR B 1 4 ? -11.484 -5.746 3.924 1 75.69 4 THR B C 1
ATOM 1513 O O . THR B 1 4 ? -12.156 -4.73 4.125 1 75.69 4 THR B O 1
ATOM 1516 N N . ILE B 1 5 ? -10.172 -5.773 3.676 1 75.44 5 ILE B N 1
ATOM 1517 C CA . ILE B 1 5 ? -9.492 -4.512 3.383 1 75.44 5 ILE B CA 1
ATOM 1518 C C . ILE B 1 5 ? -9.008 -4.512 1.938 1 75.44 5 ILE B C 1
ATOM 1520 O O . ILE B 1 5 ? -8.336 -5.449 1.503 1 75.44 5 ILE B O 1
ATOM 1524 N N . LEU B 1 6 ? -9.461 -3.523 1.201 1 76.38 6 LEU B N 1
ATOM 1525 C CA . LEU B 1 6 ? -8.961 -3.271 -0.144 1 76.38 6 LEU B CA 1
ATOM 1526 C C . LEU B 1 6 ? -8.023 -2.068 -0.154 1 76.38 6 LEU B C 1
ATOM 1528 O O . LEU B 1 6 ? -8.383 -0.987 0.314 1 76.38 6 LEU B O 1
ATOM 1532 N N . HIS B 1 7 ? -6.84 -2.352 -0.524 1 75.88 7 HIS B N 1
ATOM 1533 C CA . HIS B 1 7 ? -5.852 -1.283 -0.616 1 75.88 7 HIS B CA 1
ATOM 1534 C C . HIS B 1 7 ? -5.367 -1.104 -2.051 1 75.88 7 HIS B C 1
ATOM 1536 O O . HIS B 1 7 ? -5.117 -2.086 -2.752 1 75.88 7 HIS B O 1
ATOM 1542 N N . PHE B 1 8 ? -5.312 0.118 -2.58 1 73.69 8 PHE B N 1
ATOM 1543 C CA . PHE B 1 8 ? -4.777 0.39 -3.908 1 73.69 8 PHE B CA 1
ATOM 1544 C C . PHE B 1 8 ? -3.959 1.675 -3.91 1 73.69 8 PHE B C 1
ATOM 1546 O O . PHE B 1 8 ? -4.129 2.527 -3.039 1 73.69 8 PHE B O 1
ATOM 1553 N N . ASN B 1 9 ? -2.934 1.701 -4.812 1 70 9 ASN B N 1
ATOM 1554 C CA . ASN B 1 9 ? -2.096 2.885 -4.98 1 70 9 ASN B CA 1
ATOM 1555 C C . ASN B 1 9 ? -1.762 3.131 -6.449 1 70 9 ASN B C 1
ATOM 1557 O O . ASN B 1 9 ? -2.023 2.279 -7.301 1 70 9 ASN B O 1
ATOM 1561 N N . ASP B 1 10 ? -1.187 4.359 -6.801 1 63.72 10 ASP B N 1
ATOM 1562 C CA . ASP B 1 10 ? -0.582 4.719 -8.078 1 63.72 10 ASP B CA 1
ATOM 1563 C C . ASP B 1 10 ? -1.556 4.492 -9.234 1 63.72 10 ASP B C 1
ATOM 1565 O O . ASP B 1 10 ? -1.213 3.842 -10.227 1 63.72 10 ASP B O 1
ATOM 1569 N N . CYS B 1 11 ? -2.777 5.031 -9.25 1 60.53 11 CYS B N 1
ATOM 1570 C CA . CYS B 1 11 ? -3.779 4.836 -10.289 1 60.53 11 CYS B CA 1
ATOM 1571 C C . CYS B 1 11 ? -3.746 5.98 -11.297 1 60.53 11 CYS B C 1
ATOM 1573 O O . CYS B 1 11 ? -4.703 6.75 -11.406 1 60.53 11 CYS B O 1
ATOM 1575 N N . TYR B 1 12 ? -2.592 6.246 -11.977 1 55.38 12 TYR B N 1
ATOM 1576 C CA . TYR B 1 12 ? -2.455 7.438 -12.805 1 55.38 12 TYR B CA 1
ATOM 1577 C C . TYR B 1 12 ? -3.23 7.289 -14.109 1 55.38 12 TYR B C 1
ATOM 1579 O O . TYR B 1 12 ? -3.6 8.281 -14.734 1 55.38 12 TYR B O 1
ATOM 1587 N N . ASN B 1 13 ? -3.199 6.125 -14.742 1 52.62 13 ASN B N 1
ATOM 1588 C CA . ASN B 1 13 ? -3.664 6.098 -16.125 1 52.62 13 ASN B CA 1
ATOM 1589 C C . ASN B 1 13 ? -5.129 5.684 -16.219 1 52.62 13 ASN B C 1
ATOM 1591 O O . ASN B 1 13 ? -5.48 4.785 -16.984 1 52.62 13 ASN B O 1
ATOM 1595 N N . VAL B 1 14 ? -5.875 6.324 -15.523 1 51.53 14 VAL B N 1
ATOM 1596 C CA . VAL B 1 14 ? -7.285 6.039 -15.766 1 51.53 14 VAL B CA 1
ATOM 1597 C C . VAL B 1 14 ? -7.777 6.84 -16.969 1 51.53 14 VAL B C 1
ATOM 1599 O O . VAL B 1 14 ? -8.359 7.918 -16.812 1 51.53 14 VAL B O 1
ATOM 1602 N N . GLU B 1 15 ? -6.914 6.945 -17.969 1 48 15 GLU B N 1
ATOM 1603 C CA . GLU B 1 15 ? -7.414 7.664 -19.141 1 48 15 GLU B CA 1
ATOM 1604 C C . GLU B 1 15 ? -8.555 6.902 -19.812 1 48 15 GLU B C 1
ATOM 1606 O O . GLU B 1 15 ? -8.516 5.672 -19.906 1 48 15 GLU B O 1
ATOM 1611 N N . SER B 1 16 ? -9.695 7.656 -19.984 1 45.03 16 SER B N 1
ATOM 1612 C CA . SER B 1 16 ? -10.766 7.18 -20.859 1 45.03 16 SER B CA 1
ATOM 1613 C C . SER B 1 16 ? -10.234 6.828 -22.234 1 45.03 16 SER B C 1
ATOM 1615 O O . SER B 1 16 ? -9.539 7.633 -22.859 1 45.03 16 SER B O 1
ATOM 1617 N N . GLN B 1 17 ? -9.781 5.73 -22.594 1 41.28 17 GLN B N 1
ATOM 1618 C CA . GLN B 1 17 ? -9.547 5.523 -24.031 1 41.28 17 GLN B CA 1
ATOM 1619 C C . GLN B 1 17 ? -10.828 5.723 -24.828 1 41.28 17 GLN B C 1
ATOM 1621 O O . GLN B 1 17 ? -11.93 5.531 -24.312 1 41.28 17 GLN B O 1
ATOM 1626 N N . SER B 1 18 ? -10.906 6.48 -26.078 1 36.12 18 SER B N 1
ATOM 1627 C CA . SER B 1 18 ? -11.969 6.746 -27.047 1 36.12 18 SER B CA 1
ATOM 1628 C C . SER B 1 18 ? -12.734 5.473 -27.375 1 36.12 18 SER B C 1
ATOM 1630 O O . SER B 1 18 ? -13.938 5.52 -27.641 1 36.12 18 SER B O 1
ATOM 1632 N N . SER B 1 19 ? -12.414 4.395 -28.422 1 35.59 19 SER B N 1
ATOM 1633 C CA . SER B 1 19 ? -13.297 3.332 -28.906 1 35.59 19 SER B CA 1
ATOM 1634 C C . SER B 1 19 ? -13.93 2.574 -27.75 1 35.59 19 SER B C 1
ATOM 1636 O O . SER B 1 19 ? -15.148 2.396 -27.703 1 35.59 19 SER B O 1
ATOM 1638 N N . GLU B 1 20 ? -14.148 0.862 -27.969 1 33.34 20 GLU B N 1
ATOM 1639 C CA . GLU B 1 20 ? -14.977 -0.01 -27.141 1 33.34 20 GLU B CA 1
ATOM 1640 C C . GLU B 1 20 ? -14.828 0.328 -25.656 1 33.34 20 GLU B C 1
ATOM 1642 O O . GLU B 1 20 ? -14.836 1.501 -25.281 1 33.34 20 GLU B O 1
ATOM 1647 N N . PRO B 1 21 ? -14.57 -0.88 -24.734 1 35.78 21 PRO B N 1
ATOM 1648 C CA . PRO B 1 21 ? -15.016 -0.853 -23.344 1 35.78 21 PRO B CA 1
ATOM 1649 C C . PRO B 1 21 ? -14.531 0.385 -22.594 1 35.78 21 PRO B C 1
ATOM 1651 O O . PRO B 1 21 ? -13.43 0.871 -22.844 1 35.78 21 PRO B O 1
ATOM 1654 N N . VAL B 1 22 ? -15.227 1.315 -22.094 1 38.81 22 VAL B N 1
ATOM 1655 C CA . VAL B 1 22 ? -15.375 2.391 -21.109 1 38.81 22 VAL B CA 1
ATOM 1656 C C . VAL B 1 22 ? -14.188 2.389 -20.156 1 38.81 22 VAL B C 1
ATOM 1658 O O . VAL B 1 22 ? -13.523 1.363 -19.984 1 38.81 22 VAL B O 1
ATOM 1661 N N . GLY B 1 23 ? -13.773 3.547 -18.969 1 45.97 23 GLY B N 1
ATOM 1662 C CA . GLY B 1 23 ? -12.859 4.395 -18.219 1 45.97 23 GLY B CA 1
ATOM 1663 C C . GLY B 1 23 ? -12.07 3.641 -17.172 1 45.97 23 GLY B C 1
ATOM 1664 O O . GLY B 1 23 ? -12.602 2.748 -16.516 1 45.97 23 GLY B O 1
ATOM 1665 N N . GLY B 1 24 ? -10.664 3.562 -17.547 1 59.56 24 GLY B N 1
ATOM 1666 C CA . GLY B 1 24 ? -9.773 2.965 -16.562 1 59.56 24 GLY B CA 1
ATOM 1667 C C . GLY B 1 24 ? -10.227 3.203 -15.133 1 59.56 24 GLY B C 1
ATOM 1668 O O . GLY B 1 24 ? -10.406 2.256 -14.367 1 59.56 24 GLY B O 1
ATOM 1669 N N . ALA B 1 25 ? -10.531 4.41 -15.039 1 64.31 25 ALA B N 1
ATOM 1670 C CA . ALA B 1 25 ? -10.945 4.77 -13.688 1 64.31 25 ALA B CA 1
ATOM 1671 C C . ALA B 1 25 ? -12.32 4.203 -13.359 1 64.31 25 ALA B C 1
ATOM 1673 O O . ALA B 1 25 ? -12.555 3.703 -12.258 1 64.31 25 ALA B O 1
ATOM 1674 N N . ALA B 1 26 ? -13.211 4.273 -14.391 1 66.5 26 ALA B N 1
ATOM 1675 C CA . ALA B 1 26 ? -14.562 3.762 -14.195 1 66.5 26 ALA B CA 1
ATOM 1676 C C . ALA B 1 26 ? -14.555 2.258 -13.938 1 66.5 26 ALA B C 1
ATOM 1678 O O . ALA B 1 26 ? -15.281 1.764 -13.07 1 66.5 26 ALA B O 1
ATOM 1679 N N . ARG B 1 27 ? -13.742 1.641 -14.719 1 68.25 27 ARG B N 1
ATOM 1680 C CA . ARG B 1 27 ? -13.641 0.195 -14.547 1 68.25 27 ARG B CA 1
ATOM 1681 C C . ARG B 1 27 ? -13.07 -0.151 -13.172 1 68.25 27 ARG B C 1
ATOM 1683 O O . ARG B 1 27 ? -13.516 -1.099 -12.531 1 68.25 27 ARG B O 1
ATOM 1690 N N . PHE B 1 28 ? -12.203 0.67 -12.836 1 74.38 28 PHE B N 1
ATOM 1691 C CA . PHE B 1 28 ? -11.586 0.451 -11.531 1 74.38 28 PHE B CA 1
ATOM 1692 C C . PHE B 1 28 ? -12.594 0.646 -10.406 1 74.38 28 PHE B C 1
ATOM 1694 O O . PHE B 1 28 ? -12.703 -0.188 -9.508 1 74.38 28 PHE B O 1
ATOM 1701 N N . CYS B 1 29 ? -13.414 1.607 -10.516 1 76.81 29 CYS B N 1
ATOM 1702 C CA . CYS B 1 29 ? -14.438 1.874 -9.508 1 76.81 29 CYS B CA 1
ATOM 1703 C C . CYS B 1 29 ? -15.484 0.767 -9.492 1 76.81 29 CYS B C 1
ATOM 1705 O O . CYS B 1 29 ? -15.93 0.348 -8.422 1 76.81 29 CYS B O 1
ATOM 1707 N N . THR B 1 30 ? -15.766 0.381 -10.656 1 75.62 30 THR B N 1
ATOM 1708 C CA . THR B 1 30 ? -16.719 -0.713 -10.758 1 75.62 30 THR B CA 1
ATOM 1709 C C . THR B 1 30 ? -16.156 -1.984 -10.125 1 75.62 30 THR B C 1
ATOM 1711 O O . THR B 1 30 ? -16.891 -2.723 -9.453 1 75.62 30 THR B O 1
ATOM 1714 N N . ALA B 1 31 ? -14.945 -2.115 -10.375 1 75.94 31 ALA B N 1
ATOM 1715 C CA . ALA B 1 31 ? -14.273 -3.27 -9.789 1 75.94 31 ALA B CA 1
ATOM 1716 C C . ALA B 1 31 ? -14.312 -3.213 -8.266 1 75.94 31 ALA B C 1
ATOM 1718 O O . ALA B 1 31 ? -14.609 -4.215 -7.609 1 75.94 31 ALA B O 1
ATOM 1719 N N . LEU B 1 32 ? -14.086 -2.092 -7.707 1 79.56 32 LEU B N 1
ATOM 1720 C CA . LEU B 1 32 ? -14.125 -1.937 -6.258 1 79.56 32 LEU B CA 1
ATOM 1721 C C . LEU B 1 32 ? -15.531 -2.193 -5.723 1 79.56 32 LEU B C 1
ATOM 1723 O O . LEU B 1 32 ? -15.695 -2.855 -4.695 1 79.56 32 LEU B O 1
ATOM 1727 N N . LYS B 1 33 ? -16.531 -1.761 -6.465 1 82.44 33 LYS B N 1
ATOM 1728 C CA . LYS B 1 33 ? -17.922 -1.891 -6.047 1 82.44 33 LYS B CA 1
ATOM 1729 C C . LYS B 1 33 ? -18.344 -3.354 -6.031 1 82.44 33 LYS B C 1
ATOM 1731 O O . LYS B 1 33 ? -19.266 -3.725 -5.29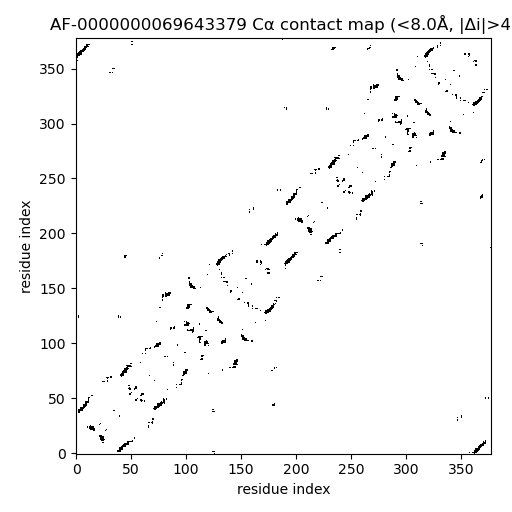7 1 82.44 33 LYS B O 1
ATOM 1736 N N . SER B 1 34 ? -17.688 -4.102 -6.824 1 81.06 34 SER B N 1
ATOM 1737 C CA . SER B 1 34 ? -18.031 -5.52 -6.879 1 81.06 34 SER B CA 1
ATOM 1738 C C . SER B 1 34 ? -17.688 -6.219 -5.57 1 81.06 34 SER B C 1
ATOM 1740 O O . SER B 1 34 ? -18.156 -7.332 -5.312 1 81.06 34 SER B O 1
ATOM 1742 N N . PHE B 1 35 ? -16.938 -5.582 -4.723 1 80.31 35 PHE B N 1
ATOM 1743 C CA . PHE B 1 35 ? -16.578 -6.141 -3.424 1 80.31 35 PHE B CA 1
ATOM 1744 C C . PHE B 1 35 ? -17.484 -5.598 -2.328 1 80.31 35 PHE B C 1
ATOM 1746 O O . PHE B 1 35 ? -17.312 -5.922 -1.152 1 80.31 35 PHE B O 1
ATOM 1753 N N . ASN B 1 36 ? -18.484 -4.84 -2.627 1 83.81 36 ASN B N 1
ATOM 1754 C CA . ASN B 1 36 ? -19.297 -4.125 -1.64 1 83.81 36 ASN B CA 1
ATOM 1755 C C . ASN B 1 36 ? -20.016 -5.086 -0.694 1 83.81 36 ASN B C 1
ATOM 1757 O O . ASN B 1 36 ? -20.234 -4.766 0.474 1 83.81 36 ASN B O 1
ATOM 1761 N N . ASP B 1 37 ? -20.359 -6.23 -1.197 1 83.75 37 ASP B N 1
ATOM 1762 C CA . ASP B 1 37 ? -21.078 -7.188 -0.366 1 83.75 37 ASP B CA 1
ATOM 1763 C C . ASP B 1 37 ? -20.203 -7.703 0.769 1 83.75 37 ASP B C 1
ATOM 1765 O O . ASP B 1 37 ? -20.703 -8.227 1.764 1 83.75 37 ASP B O 1
ATOM 1769 N N . LEU B 1 38 ? -18.938 -7.504 0.626 1 79.69 38 LEU B N 1
ATOM 1770 C CA . LEU B 1 38 ? -18 -7.914 1.671 1 79.69 38 LEU B CA 1
ATOM 1771 C C . LEU B 1 38 ? -17.766 -6.785 2.672 1 79.69 38 LEU B C 1
ATOM 1773 O O . LEU B 1 38 ? -17.062 -6.961 3.658 1 79.69 38 LEU B O 1
ATOM 1777 N N . GLU B 1 39 ? -18.344 -5.609 2.42 1 83.81 39 GLU B N 1
ATOM 1778 C CA . GLU B 1 39 ? -18.219 -4.434 3.275 1 83.81 39 GLU B CA 1
ATOM 1779 C C . GLU B 1 39 ? -16.75 -4.117 3.559 1 83.81 39 GLU B C 1
ATOM 1781 O O . GLU B 1 39 ? -16.344 -3.998 4.719 1 83.81 39 GLU B O 1
ATOM 1786 N N . PRO B 1 40 ? -16.047 -3.898 2.471 1 83.62 40 PRO B N 1
ATOM 1787 C CA . PRO B 1 40 ? -14.602 -3.711 2.646 1 83.62 40 PRO B CA 1
ATOM 1788 C C . PRO B 1 40 ? -14.25 -2.328 3.191 1 83.62 40 PRO B C 1
ATOM 1790 O O . PRO B 1 40 ? -15.031 -1.383 3.035 1 83.62 40 PRO B O 1
ATOM 1793 N N . LEU B 1 41 ? -13.133 -2.33 3.916 1 84.19 41 LEU B N 1
ATOM 1794 C CA . LEU B 1 41 ? -12.438 -1.066 4.129 1 84.19 41 LEU B CA 1
ATOM 1795 C C . LEU B 1 41 ? -11.531 -0.74 2.941 1 84.19 41 LEU B C 1
ATOM 1797 O O . LEU B 1 41 ? -10.602 -1.49 2.639 1 84.19 41 LEU B O 1
ATOM 1801 N N . ILE B 1 42 ? -11.844 0.376 2.262 1 85.94 42 ILE B N 1
ATOM 1802 C CA . ILE B 1 42 ? -11.086 0.754 1.073 1 85.94 42 ILE B CA 1
ATOM 1803 C C . ILE B 1 42 ? -10.117 1.881 1.417 1 85.94 42 ILE B C 1
ATOM 1805 O O . ILE B 1 42 ? -10.531 2.98 1.787 1 85.94 42 ILE B O 1
ATOM 1809 N N . LEU B 1 43 ? -8.844 1.518 1.298 1 84.19 43 LEU B N 1
ATOM 1810 C CA . LEU B 1 43 ? -7.773 2.457 1.609 1 84.19 43 LEU B CA 1
ATOM 1811 C C . LEU B 1 43 ? -6.965 2.793 0.361 1 84.19 43 LEU B C 1
ATOM 1813 O O . LEU B 1 43 ? -6.695 1.918 -0.464 1 84.19 43 LEU B O 1
ATOM 1817 N N . PHE B 1 44 ? -6.617 4.078 0.26 1 84.31 44 PHE B N 1
ATOM 1818 C CA . PHE B 1 44 ? -5.836 4.555 -0.874 1 84.31 44 PHE B CA 1
ATOM 1819 C C . PHE B 1 44 ? -4.516 5.16 -0.406 1 84.31 44 PHE B C 1
ATOM 1821 O O . PHE B 1 44 ? -4.492 5.961 0.532 1 84.31 44 PHE B O 1
ATOM 1828 N N . SER B 1 45 ? -3.391 4.719 -1.024 1 78.94 45 SER B N 1
ATOM 1829 C CA . SER B 1 45 ? -2.107 5.191 -0.514 1 78.94 45 SER B CA 1
ATOM 1830 C C . SER B 1 45 ? -1.517 6.27 -1.416 1 78.94 45 SER B C 1
ATOM 1832 O O . SER B 1 45 ? -0.297 6.445 -1.464 1 78.94 45 SER B O 1
ATOM 1834 N N . GLY B 1 46 ? -2.242 7.039 -2.102 1 77.75 46 GLY B N 1
ATOM 1835 C CA . GLY B 1 46 ? -1.81 8.289 -2.703 1 77.75 46 GLY B CA 1
ATOM 1836 C C . GLY B 1 46 ? -1.321 8.133 -4.129 1 77.75 46 GLY B C 1
ATOM 1837 O O . GLY B 1 46 ? -1.373 7.031 -4.691 1 77.75 46 GLY B O 1
ATOM 1838 N N . ASP B 1 47 ? -0.917 9.367 -4.762 1 80.69 47 ASP B N 1
ATOM 1839 C CA . ASP B 1 47 ? -0.439 9.555 -6.129 1 80.69 47 ASP B CA 1
ATOM 1840 C C . ASP B 1 47 ? -1.539 9.242 -7.145 1 80.69 47 ASP B C 1
ATOM 1842 O O . ASP B 1 47 ? -1.35 8.422 -8.039 1 80.69 47 ASP B O 1
ATOM 1846 N N . ILE B 1 48 ? -2.521 9.969 -7.055 1 81.69 48 ILE B N 1
ATOM 1847 C CA . ILE B 1 48 ? -3.648 9.758 -7.957 1 81.69 48 ILE B CA 1
ATOM 1848 C C . ILE B 1 48 ? -3.805 10.969 -8.875 1 81.69 48 ILE B C 1
ATOM 1850 O O . ILE B 1 48 ? -4.277 10.828 -10.008 1 81.69 48 ILE B O 1
ATOM 1854 N N . PHE B 1 49 ? -3.359 12.062 -8.438 1 86.62 49 PHE B N 1
ATOM 1855 C CA . PHE B 1 49 ? -3.598 13.281 -9.203 1 86.62 49 PHE B CA 1
ATOM 1856 C C . PHE B 1 49 ? -2.51 13.484 -10.25 1 86.62 49 PHE B C 1
ATOM 1858 O O . PHE B 1 49 ? -2.719 14.18 -11.242 1 86.62 49 PHE B O 1
ATOM 1865 N N . ALA B 1 50 ? -1.415 12.953 -9.992 1 83.06 50 ALA B N 1
ATOM 1866 C CA . ALA B 1 50 ? -0.271 12.992 -10.898 1 83.06 50 ALA B CA 1
ATOM 1867 C C . ALA B 1 50 ? 0.688 11.836 -10.625 1 83.06 50 ALA B C 1
ATOM 1869 O O . ALA B 1 50 ? 0.628 11.211 -9.562 1 83.06 50 ALA B O 1
ATOM 1870 N N . PRO B 1 51 ? 1.564 11.398 -11.586 1 78.25 51 PRO B N 1
ATOM 1871 C CA . PRO B 1 51 ? 1.692 12.031 -12.906 1 78.25 51 PRO B CA 1
ATOM 1872 C C . PRO B 1 51 ? 0.828 11.352 -13.969 1 78.25 51 PRO B C 1
ATOM 1874 O O . PRO B 1 51 ? 0.563 10.156 -13.883 1 78.25 51 PRO B O 1
ATOM 1877 N N . SER B 1 52 ? 0.256 12.086 -14.867 1 73 52 SER B N 1
ATOM 1878 C CA . SER B 1 52 ? -0.374 11.602 -16.094 1 73 52 SER B CA 1
ATOM 1879 C C . SER B 1 52 ? -0.414 12.688 -17.156 1 73 52 SER B C 1
ATOM 1881 O O . SER B 1 52 ? -0.187 13.867 -16.859 1 73 52 SER B O 1
ATOM 1883 N N . ILE B 1 53 ? -0.53 12.242 -18.438 1 73.62 53 ILE B N 1
ATOM 1884 C CA . ILE B 1 53 ? -0.687 13.211 -19.516 1 73.62 53 ILE B CA 1
ATOM 1885 C C . ILE B 1 53 ? -1.874 14.125 -19.219 1 73.62 53 ILE B C 1
ATOM 1887 O O . ILE B 1 53 ? -1.769 15.352 -19.328 1 73.62 53 ILE B O 1
ATOM 1891 N N . MET B 1 54 ? -2.98 13.57 -18.797 1 77.81 54 MET B N 1
ATOM 1892 C CA . MET B 1 54 ? -4.195 14.328 -18.516 1 77.81 54 MET B CA 1
ATOM 1893 C C . MET B 1 54 ? -3.977 15.312 -17.375 1 77.81 54 MET B C 1
ATOM 1895 O O . MET B 1 54 ? -4.508 16.422 -17.406 1 77.81 54 MET B O 1
ATOM 1899 N N . SER B 1 55 ? -3.201 14.93 -16.391 1 83.31 55 SER B N 1
ATOM 1900 C CA . SER B 1 55 ? -2.979 15.797 -15.242 1 83.31 55 SER B CA 1
ATOM 1901 C C . SER B 1 55 ? -2.225 17.062 -15.641 1 83.31 55 SER B C 1
ATOM 1903 O O . SER B 1 55 ? -2.334 18.094 -14.969 1 83.31 55 SER B O 1
ATOM 1905 N N . THR B 1 56 ? -1.469 16.984 -16.734 1 85.25 56 THR B N 1
ATOM 1906 C CA . THR B 1 56 ? -0.763 18.172 -17.188 1 85.25 56 THR B CA 1
ATOM 1907 C C . THR B 1 56 ? -1.751 19.234 -17.641 1 85.25 56 THR B C 1
ATOM 1909 O O . THR B 1 56 ? -1.467 20.438 -17.547 1 85.25 56 THR B O 1
ATOM 1912 N N . PHE B 1 57 ? -2.908 18.828 -18.047 1 85.81 57 PHE B N 1
ATOM 1913 C CA . PHE B 1 57 ? -3.914 19.75 -18.547 1 85.81 57 PHE B CA 1
ATOM 1914 C C . PHE B 1 57 ? -4.906 20.125 -17.453 1 85.81 57 PHE B C 1
ATOM 1916 O O . PHE B 1 57 ? -5.355 21.266 -17.391 1 85.81 57 PHE B O 1
ATOM 1923 N N . THR B 1 58 ? -5.293 19.25 -16.562 1 89.62 58 THR B N 1
ATOM 1924 C CA . THR B 1 58 ? -6.367 19.438 -15.586 1 89.62 58 THR B CA 1
ATOM 1925 C C . THR B 1 58 ? -5.805 19.562 -14.172 1 89.62 58 THR B C 1
ATOM 1927 O O . THR B 1 58 ? -6.555 19.781 -13.219 1 89.62 58 THR B O 1
ATOM 1930 N N . LYS B 1 59 ? -4.484 19.359 -14.023 1 92.19 59 LYS B N 1
ATOM 1931 C CA . LYS B 1 59 ? -3.789 19.328 -12.742 1 92.19 59 LYS B CA 1
ATOM 1932 C C . LYS B 1 59 ? -4.289 18.188 -11.867 1 92.19 59 LYS B C 1
ATOM 1934 O O . LYS B 1 59 ? -4.191 18.234 -10.641 1 92.19 59 LYS B O 1
ATOM 1939 N N . GLY B 1 60 ? -4.996 17.266 -12.492 1 89.88 60 GLY B N 1
ATOM 1940 C CA . GLY B 1 60 ? -5.457 16.094 -11.781 1 89.88 60 GLY B CA 1
ATOM 1941 C C . GLY B 1 60 ? -6.902 16.188 -11.328 1 89.88 60 GLY B C 1
ATOM 1942 O O . GLY B 1 60 ? -7.449 15.242 -10.758 1 89.88 60 GLY B O 1
ATOM 1943 N N . GLU B 1 61 ? -7.633 17.234 -11.609 1 92.62 61 GLU B N 1
ATOM 1944 C CA . GLU B 1 61 ? -9 17.469 -11.148 1 92.62 61 GLU B CA 1
ATOM 1945 C C . GLU B 1 61 ? -9.938 16.359 -11.609 1 92.62 61 GLU B C 1
ATOM 1947 O O . GLU B 1 61 ? -10.898 16.031 -10.914 1 92.62 61 GLU B O 1
ATOM 1952 N N . GLN B 1 62 ? -9.648 15.781 -12.695 1 87.94 62 GLN B N 1
ATOM 1953 C CA . GLN B 1 62 ? -10.508 14.766 -13.297 1 87.94 62 GLN B CA 1
ATOM 1954 C C . GLN B 1 62 ? -10.609 13.531 -12.414 1 87.94 62 GLN B C 1
ATOM 1956 O O . GLN B 1 62 ? -11.5 12.695 -12.594 1 87.94 62 GLN B O 1
ATOM 1961 N N . MET B 1 63 ? -9.711 13.414 -11.484 1 88.75 63 MET B N 1
ATOM 1962 C CA . MET B 1 63 ? -9.672 12.195 -10.672 1 88.75 63 MET B CA 1
ATOM 1963 C C . MET B 1 63 ? -10.609 12.32 -9.477 1 88.75 63 MET B C 1
ATOM 1965 O O . MET B 1 63 ? -10.922 11.32 -8.82 1 88.75 63 MET B O 1
ATOM 1969 N N . ILE B 1 64 ? -11.109 13.5 -9.141 1 92.19 64 ILE B N 1
ATOM 1970 C CA . ILE B 1 64 ? -11.914 13.742 -7.953 1 92.19 64 ILE B CA 1
ATOM 1971 C C . ILE B 1 64 ? -13.211 12.938 -8.039 1 92.19 64 ILE B C 1
ATOM 1973 O O . ILE B 1 64 ? -13.523 12.148 -7.141 1 92.19 64 ILE B O 1
ATOM 1977 N N . PRO B 1 65 ? -13.906 13.023 -9.141 1 90.25 65 PRO B N 1
ATOM 1978 C CA . PRO B 1 65 ? -15.133 12.219 -9.227 1 90.25 65 PRO B CA 1
ATOM 1979 C C . PRO B 1 65 ? -14.852 10.719 -9.227 1 90.25 65 PRO B C 1
ATOM 1981 O O . PRO B 1 65 ? -15.664 9.938 -8.719 1 90.25 65 PRO B O 1
ATOM 1984 N N . VAL B 1 66 ? -13.742 10.32 -9.758 1 84.75 66 VAL B N 1
ATOM 1985 C CA . VAL B 1 66 ? -13.352 8.914 -9.781 1 84.75 66 VAL B CA 1
ATOM 1986 C C . VAL B 1 66 ? -13.148 8.414 -8.352 1 84.75 66 VAL B C 1
ATOM 1988 O O . VAL B 1 66 ? -13.727 7.398 -7.949 1 84.75 66 VAL B O 1
ATOM 1991 N N . LEU B 1 67 ? -12.406 9.148 -7.594 1 88.25 67 LEU B N 1
ATOM 1992 C CA . LEU B 1 67 ? -12.125 8.773 -6.215 1 88.25 67 LEU B CA 1
ATOM 1993 C C . LEU B 1 67 ? -13.406 8.742 -5.387 1 88.25 67 LEU B C 1
ATOM 1995 O O . LEU B 1 67 ? -13.617 7.816 -4.605 1 88.25 67 LEU B O 1
ATOM 1999 N N . ASN B 1 68 ? -14.266 9.711 -5.602 1 92.25 68 ASN B N 1
ATOM 2000 C CA . ASN B 1 68 ? -15.516 9.781 -4.855 1 92.25 68 ASN B CA 1
ATOM 2001 C C . ASN B 1 68 ? -16.438 8.617 -5.188 1 92.25 68 ASN B C 1
ATOM 2003 O O . ASN B 1 68 ? -17.266 8.227 -4.367 1 92.25 68 ASN B O 1
ATOM 2007 N N . SER B 1 69 ? -16.203 8.031 -6.344 1 88.81 69 SER B N 1
ATOM 2008 C CA . SER B 1 69 ? -17.062 6.93 -6.773 1 88.81 69 SER B CA 1
ATOM 2009 C C . SER B 1 69 ? -16.516 5.586 -6.301 1 88.81 69 SER B C 1
ATOM 2011 O O . SER B 1 69 ? -17.219 4.578 -6.332 1 88.81 69 SER B O 1
ATOM 2013 N N . CYS B 1 70 ? -15.312 5.535 -5.879 1 86.62 70 CYS B N 1
ATOM 2014 C CA . CYS B 1 70 ? -14.633 4.293 -5.547 1 86.62 70 CYS B CA 1
ATOM 2015 C C . CYS B 1 70 ? -14.961 3.852 -4.125 1 86.62 70 CYS B C 1
ATOM 2017 O O . CYS B 1 70 ? -14.656 2.727 -3.729 1 86.62 70 CYS B O 1
ATOM 2019 N N . GLY B 1 71 ? -15.602 4.711 -3.338 1 89 71 GLY B N 1
ATOM 2020 C CA . GLY B 1 71 ? -15.953 4.352 -1.972 1 89 71 GLY B CA 1
ATOM 2021 C C . GLY B 1 71 ? -14.75 4.305 -1.044 1 89 71 GLY B C 1
ATOM 2022 O O . GLY B 1 71 ? -14.719 3.5 -0.11 1 89 71 GLY B O 1
ATOM 2023 N N . VAL B 1 72 ? -13.758 5.129 -1.327 1 89.88 72 VAL B N 1
ATOM 2024 C CA . VAL B 1 72 ? -12.547 5.211 -0.507 1 89.88 72 VAL B CA 1
ATOM 2025 C C . VAL B 1 72 ? -12.914 5.68 0.899 1 89.88 72 VAL B C 1
ATOM 2027 O O . VAL B 1 72 ? -13.719 6.598 1.064 1 89.88 72 VAL B O 1
ATOM 2030 N N . HIS B 1 73 ? -12.352 5 1.872 1 91.38 73 HIS B N 1
ATOM 2031 C CA . HIS B 1 73 ? -12.625 5.371 3.256 1 91.38 73 HIS B CA 1
ATOM 2032 C C . HIS B 1 73 ? -11.578 6.355 3.777 1 91.38 73 HIS B C 1
ATOM 2034 O O . HIS B 1 73 ? -11.883 7.191 4.633 1 91.38 73 HIS B O 1
ATOM 2040 N N . CYS B 1 74 ? -10.391 6.207 3.287 1 91.44 74 CYS B N 1
ATOM 2041 C CA . CYS B 1 74 ? -9.289 7.039 3.736 1 91.44 74 CYS B CA 1
ATOM 2042 C C . CYS B 1 74 ? -8.148 7.027 2.723 1 91.44 74 CYS B C 1
ATOM 2044 O O . CYS B 1 74 ? -7.895 6.008 2.082 1 91.44 74 CYS B O 1
ATOM 2046 N N . ALA B 1 75 ? -7.473 8.156 2.604 1 91.5 75 ALA B N 1
ATOM 2047 C CA . ALA B 1 75 ? -6.328 8.258 1.704 1 91.5 75 ALA B CA 1
ATOM 2048 C C . ALA B 1 75 ? -5.113 8.836 2.426 1 91.5 75 ALA B C 1
ATOM 2050 O O . ALA B 1 75 ? -5.258 9.602 3.385 1 91.5 75 ALA B O 1
ATOM 2051 N N . VAL B 1 76 ? -4.008 8.414 1.951 1 89.62 76 VAL B N 1
ATOM 2052 C CA . VAL B 1 76 ? -2.744 9.016 2.365 1 89.62 76 VAL B CA 1
ATOM 2053 C C . VAL B 1 76 ? -2.125 9.773 1.194 1 89.62 76 VAL B C 1
ATOM 2055 O O . VAL B 1 76 ? -2.121 9.289 0.062 1 89.62 76 VAL B O 1
ATOM 2058 N N . PHE B 1 77 ? -1.56 10.945 1.461 1 91.25 77 PHE B N 1
ATOM 2059 C CA . PHE B 1 77 ? -0.962 11.742 0.399 1 91.25 77 PHE B CA 1
ATOM 2060 C C . PHE B 1 77 ? 0.29 11.07 -0.149 1 91.25 77 PHE B C 1
ATOM 2062 O O . PHE B 1 77 ? 1.134 10.602 0.618 1 91.25 77 PHE B O 1
ATOM 2069 N N . GLY B 1 78 ? 0.353 11.016 -1.439 1 86.75 78 GLY B N 1
ATOM 2070 C CA . GLY B 1 78 ? 1.604 10.703 -2.111 1 86.75 78 GLY B CA 1
ATOM 2071 C C . GLY B 1 78 ? 2.367 11.938 -2.553 1 86.75 78 GLY B C 1
ATOM 2072 O O . GLY B 1 78 ? 1.801 13.031 -2.627 1 86.75 78 GLY B O 1
ATOM 2073 N N . ASN B 1 79 ? 3.609 11.758 -2.852 1 87.12 79 ASN B N 1
ATOM 2074 C CA . ASN B 1 79 ? 4.434 12.906 -3.213 1 87.12 79 ASN B CA 1
ATOM 2075 C C . ASN B 1 79 ? 3.949 13.562 -4.504 1 87.12 79 ASN B C 1
ATOM 2077 O O . ASN B 1 79 ? 3.971 14.789 -4.625 1 87.12 79 ASN B O 1
ATOM 2081 N N . HIS B 1 80 ? 3.428 12.797 -5.465 1 86.06 80 HIS B N 1
ATOM 2082 C CA . HIS B 1 80 ? 3.014 13.344 -6.75 1 86.06 80 HIS B CA 1
ATOM 2083 C C . HIS B 1 80 ? 1.662 14.047 -6.641 1 86.06 80 HIS B C 1
ATOM 2085 O O . HIS B 1 80 ? 1.263 14.781 -7.547 1 86.06 80 HIS B O 1
ATOM 2091 N N . ASP B 1 81 ? 1.031 13.852 -5.562 1 90.44 81 ASP B N 1
ATOM 2092 C CA . ASP B 1 81 ? -0.189 14.617 -5.332 1 90.44 81 ASP B CA 1
ATOM 2093 C C . ASP B 1 81 ? 0.119 16.109 -5.176 1 90.44 81 ASP B C 1
ATOM 2095 O O . ASP B 1 81 ? -0.758 16.953 -5.367 1 90.44 81 ASP B O 1
ATOM 2099 N N . PHE B 1 82 ? 1.356 16.391 -4.883 1 93.19 82 PHE B N 1
ATOM 2100 C CA . PHE B 1 82 ? 1.754 17.766 -4.609 1 93.19 82 PHE B CA 1
ATOM 2101 C C . PHE B 1 82 ? 2.344 18.422 -5.852 1 93.19 82 PHE B C 1
ATOM 2103 O O . PHE B 1 82 ? 2.781 19.578 -5.805 1 93.19 82 PHE B O 1
ATOM 2110 N N . ASP B 1 83 ? 2.293 17.781 -6.969 1 91.88 83 ASP B N 1
ATOM 2111 C CA . ASP B 1 83 ? 2.992 18.219 -8.172 1 91.88 83 ASP B CA 1
ATOM 2112 C C . ASP B 1 83 ? 2.492 19.578 -8.633 1 91.88 83 ASP B C 1
ATOM 2114 O O . ASP B 1 83 ? 3.25 20.375 -9.203 1 91.88 83 ASP B O 1
ATOM 2118 N N . PHE B 1 84 ? 1.286 19.906 -8.352 1 95.5 84 PHE B N 1
ATOM 2119 C CA . PHE B 1 84 ? 0.703 21.125 -8.891 1 95.5 84 PHE B CA 1
ATOM 2120 C C . PHE B 1 84 ? 0.459 22.141 -7.777 1 95.5 84 PHE B C 1
ATOM 2122 O O . PHE B 1 84 ? -0.254 23.125 -7.977 1 95.5 84 PHE B O 1
ATOM 2129 N N . GLY B 1 85 ? 0.978 21.844 -6.598 1 95.69 85 GLY B N 1
ATOM 2130 C CA . GLY B 1 85 ? 0.937 22.812 -5.516 1 95.69 85 GLY B CA 1
ATOM 2131 C C . GLY B 1 85 ? 0.07 22.375 -4.352 1 95.69 85 GLY B C 1
ATOM 2132 O O . GLY B 1 85 ? -0.891 21.625 -4.539 1 95.69 85 GLY B O 1
ATOM 2133 N N . VAL B 1 86 ? 0.373 22.922 -3.23 1 96.5 86 VAL B N 1
ATOM 2134 C CA . VAL B 1 86 ? -0.31 22.578 -1.99 1 96.5 86 VAL B CA 1
ATOM 2135 C C . VAL B 1 86 ? -1.733 23.125 -2.008 1 96.5 86 VAL B C 1
ATOM 2137 O O . VAL B 1 86 ? -2.674 22.453 -1.584 1 96.5 86 VAL B O 1
ATOM 2140 N N . ASP B 1 87 ? -1.872 24.312 -2.523 1 96.19 87 ASP B N 1
ATOM 2141 C CA . ASP B 1 87 ? -3.188 24.953 -2.541 1 96.19 87 ASP B CA 1
ATOM 2142 C C . ASP B 1 87 ? -4.16 24.172 -3.418 1 96.19 87 ASP B C 1
ATOM 2144 O O . ASP B 1 87 ? -5.305 23.922 -3.023 1 96.19 87 ASP B O 1
ATOM 2148 N N . ILE B 1 88 ? -3.709 23.797 -4.547 1 96.94 88 ILE B N 1
ATOM 2149 C CA . ILE B 1 88 ? -4.531 23.016 -5.461 1 96.94 88 ILE B CA 1
ATOM 2150 C C . ILE B 1 88 ? -4.898 21.688 -4.812 1 96.94 88 ILE B C 1
ATOM 2152 O O . ILE B 1 88 ? -6.059 21.266 -4.844 1 96.94 88 ILE B O 1
ATOM 2156 N N . LEU B 1 89 ? -3.928 21.062 -4.211 1 96.88 89 LEU B N 1
ATOM 2157 C CA . LEU B 1 89 ? -4.16 19.766 -3.559 1 96.88 89 LEU B CA 1
ATOM 2158 C C . LEU B 1 89 ? -5.172 19.906 -2.426 1 96.88 89 LEU B C 1
ATOM 2160 O O . LEU B 1 89 ? -6.055 19.062 -2.266 1 96.88 89 LEU B O 1
ATOM 2164 N N . THR B 1 90 ? -5.012 20.969 -1.652 1 97.44 90 THR B N 1
ATOM 2165 C CA . THR B 1 90 ? -5.949 21.219 -0.563 1 97.44 90 THR B CA 1
ATOM 2166 C C . THR B 1 90 ? -7.371 21.375 -1.098 1 97.44 90 THR B C 1
ATOM 2168 O O . THR B 1 90 ? -8.312 20.812 -0.537 1 97.44 90 THR B O 1
ATOM 2171 N N . ASP B 1 91 ? -7.445 22.094 -2.168 1 97.62 91 ASP B N 1
ATOM 2172 C CA . ASP B 1 91 ? -8.75 22.266 -2.809 1 97.62 91 ASP B CA 1
ATOM 2173 C C . ASP B 1 91 ? -9.312 20.938 -3.285 1 97.62 91 ASP B C 1
ATOM 2175 O O . ASP B 1 91 ? -10.508 20.672 -3.129 1 97.62 91 ASP B O 1
ATOM 2179 N N . PHE B 1 92 ? -8.508 20.109 -3.85 1 97 92 PHE B N 1
ATOM 2180 C CA . PHE B 1 92 ? -8.93 18.797 -4.324 1 97 92 PHE B CA 1
ATOM 2181 C C . PHE B 1 92 ? -9.359 17.906 -3.162 1 97 92 PHE B C 1
ATOM 2183 O O . PHE B 1 92 ? -10.391 17.234 -3.234 1 97 92 PHE B O 1
ATOM 2190 N N . ALA B 1 93 ? -8.594 17.922 -2.096 1 97.12 93 ALA B N 1
ATOM 2191 C CA . ALA B 1 93 ? -8.875 17.078 -0.936 1 97.12 93 ALA B CA 1
ATOM 2192 C C . ALA B 1 93 ? -10.234 17.406 -0.329 1 97.12 93 ALA B C 1
ATOM 2194 O O . ALA B 1 93 ? -10.984 16.516 0.057 1 97.12 93 ALA B O 1
ATOM 2195 N N . VAL B 1 94 ? -10.594 18.672 -0.269 1 97.31 94 VAL B N 1
ATOM 2196 C CA . VAL B 1 94 ? -11.859 19.109 0.322 1 97.31 94 VAL B CA 1
ATOM 2197 C C . VAL B 1 94 ? -13.023 18.641 -0.548 1 97.31 94 VAL B C 1
ATOM 2199 O O . VAL B 1 94 ? -14.141 18.469 -0.057 1 97.31 94 VAL B O 1
ATOM 2202 N N . GLN B 1 95 ? -12.727 18.422 -1.812 1 97.56 95 GLN B N 1
ATOM 2203 C CA . GLN B 1 95 ? -13.773 18 -2.746 1 97.56 95 GLN B CA 1
ATOM 2204 C C . GLN B 1 95 ? -13.969 16.484 -2.713 1 97.56 95 GLN B C 1
ATOM 2206 O O . GLN B 1 95 ? -14.898 15.961 -3.334 1 97.56 95 GLN B O 1
ATOM 2211 N N . THR B 1 96 ? -13.086 15.773 -2.066 1 96.38 96 THR B N 1
ATOM 2212 C CA . THR B 1 96 ? -13.281 14.336 -1.901 1 96.38 96 THR B CA 1
ATOM 2213 C C . THR B 1 96 ? -14.125 14.047 -0.667 1 96.38 96 THR B C 1
ATOM 2215 O O . THR B 1 96 ? -14.305 14.914 0.192 1 96.38 96 THR B O 1
ATOM 2218 N N . THR B 1 97 ? -14.641 12.781 -0.544 1 96.44 97 THR B N 1
ATOM 2219 C CA . THR B 1 97 ? -15.617 12.445 0.488 1 96.44 97 THR B CA 1
ATOM 2220 C C . THR B 1 97 ? -14.945 11.695 1.638 1 96.44 97 THR B C 1
ATOM 2222 O O . THR B 1 97 ? -15.633 11.117 2.486 1 96.44 97 THR B O 1
ATOM 2225 N N . PHE B 1 98 ? -13.719 11.625 1.682 1 95.94 98 PHE B N 1
ATOM 2226 C CA . PHE B 1 98 ? -12.945 10.883 2.672 1 95.94 98 PHE B CA 1
ATOM 2227 C C . PHE B 1 98 ? -11.75 11.703 3.146 1 95.94 98 PHE B C 1
ATOM 2229 O O . PHE B 1 98 ? -11.312 12.625 2.459 1 95.94 98 PHE B O 1
ATOM 2236 N N . PRO B 1 99 ? -11.242 11.352 4.328 1 96.31 99 PRO B N 1
ATOM 2237 C CA . PRO B 1 99 ? -10.086 12.094 4.84 1 96.31 99 PRO B CA 1
ATOM 2238 C C . PRO B 1 99 ? -8.773 11.695 4.164 1 96.31 99 PRO B C 1
ATOM 2240 O O . PRO B 1 99 ? -8.633 10.547 3.729 1 96.31 99 PRO B O 1
ATOM 2243 N N . TRP B 1 100 ? -7.855 12.664 4.074 1 96.06 100 TRP B N 1
ATOM 2244 C CA . TRP B 1 100 ? -6.48 12.469 3.625 1 96.06 100 TRP B CA 1
ATOM 2245 C C . TRP B 1 100 ? -5.504 12.586 4.789 1 96.06 100 TRP B C 1
ATOM 2247 O O . TRP B 1 100 ? -5.617 13.5 5.609 1 96.06 100 TRP B O 1
ATOM 2257 N N . LEU B 1 101 ? -4.555 11.734 4.793 1 94.38 101 LEU B N 1
ATOM 2258 C CA . LEU B 1 101 ? -3.709 11.672 5.98 1 94.38 101 LEU B CA 1
ATOM 2259 C C . LEU B 1 101 ? -2.277 12.086 5.652 1 94.38 101 LEU B C 1
ATOM 2261 O O . LEU B 1 101 ? -1.759 11.75 4.586 1 94.38 101 LEU B O 1
ATOM 2265 N N . ILE B 1 102 ? -1.703 12.75 6.504 1 95.38 102 ILE B N 1
ATOM 2266 C CA . ILE B 1 102 ? -0.276 13.008 6.652 1 95.38 102 ILE B CA 1
ATOM 2267 C C . ILE B 1 102 ? 0.052 13.266 8.125 1 95.38 102 ILE B C 1
ATOM 2269 O O . ILE B 1 102 ? -0.279 14.32 8.664 1 95.38 102 ILE B O 1
ATOM 2273 N N . SER B 1 103 ? 0.684 12.336 8.688 1 94.62 103 SER B N 1
ATOM 2274 C CA . SER B 1 103 ? 0.685 12.258 10.148 1 94.62 103 SER B CA 1
ATOM 2275 C C . SER B 1 103 ? 1.907 12.945 10.742 1 94.62 103 SER B C 1
ATOM 2277 O O . SER B 1 103 ? 1.941 13.242 11.938 1 94.62 103 SER B O 1
ATOM 2279 N N . ASN B 1 104 ? 2.877 13.219 9.852 1 95 104 ASN B N 1
ATOM 2280 C CA . ASN B 1 104 ? 4.133 13.602 10.484 1 95 104 ASN B CA 1
ATOM 2281 C C . ASN B 1 104 ? 4.816 14.742 9.742 1 95 104 ASN B C 1
ATOM 2283 O O . ASN B 1 104 ? 6.043 14.852 9.75 1 95 104 ASN B O 1
ATOM 2287 N N . VAL B 1 105 ? 4.078 15.547 9 1 96.62 105 VAL B N 1
ATOM 2288 C CA . VAL B 1 105 ? 4.59 16.719 8.312 1 96.62 105 VAL B CA 1
ATOM 2289 C C . VAL B 1 105 ? 3.676 17.922 8.586 1 96.62 105 VAL B C 1
ATOM 2291 O O . VAL B 1 105 ? 2.479 17.875 8.289 1 96.62 105 VAL B O 1
ATOM 2294 N N . ILE B 1 106 ? 4.234 18.969 9.117 1 98.5 106 ILE B N 1
ATOM 2295 C CA . ILE B 1 106 ? 3.49 20.188 9.461 1 98.5 106 ILE B CA 1
ATOM 2296 C C . ILE B 1 106 ? 3.881 21.312 8.516 1 98.5 106 ILE B C 1
ATOM 2298 O O . ILE B 1 106 ? 5.062 21.5 8.219 1 98.5 106 ILE B O 1
ATOM 2302 N N . ASP B 1 107 ? 2.926 21.969 7.988 1 97.88 107 ASP B N 1
ATOM 2303 C CA . ASP B 1 107 ? 3.139 23.188 7.234 1 97.88 107 ASP B CA 1
ATOM 2304 C C . ASP B 1 107 ? 3.535 24.344 8.156 1 97.88 107 ASP B C 1
ATOM 2306 O O . ASP B 1 107 ? 2.754 24.75 9.023 1 97.88 107 ASP B O 1
ATOM 2310 N N . ASN B 1 108 ? 4.723 24.891 7.906 1 97.69 108 ASN B N 1
ATOM 2311 C CA . ASN B 1 108 ? 5.246 25.906 8.805 1 97.69 108 ASN B CA 1
ATOM 2312 C C . ASN B 1 108 ? 4.426 27.188 8.742 1 97.69 108 ASN B C 1
ATOM 2314 O O . ASN B 1 108 ? 4.371 27.953 9.711 1 97.69 108 ASN B O 1
ATOM 2318 N N . GLU B 1 109 ? 3.873 27.469 7.605 1 95.88 109 GLU B N 1
ATOM 2319 C CA . GLU B 1 109 ? 3.076 28.688 7.434 1 95.88 109 GLU B CA 1
ATOM 2320 C C . GLU B 1 109 ? 1.791 28.625 8.258 1 95.88 109 GLU B C 1
ATOM 2322 O O . GLU B 1 109 ? 1.432 29.578 8.93 1 95.88 109 GLU B O 1
ATOM 2327 N N . THR B 1 110 ? 1.129 27.547 8.305 1 96.12 110 THR B N 1
ATOM 2328 C CA . THR B 1 110 ? -0.19 27.438 8.914 1 96.12 110 THR B CA 1
ATOM 2329 C C . THR B 1 110 ? -0.094 26.797 10.297 1 96.12 110 THR B C 1
ATOM 2331 O O . THR B 1 110 ? -1.009 26.922 11.109 1 96.12 110 THR B O 1
ATOM 2334 N N . GLY B 1 111 ? 0.997 26.031 10.555 1 97.44 111 GLY B N 1
ATOM 2335 C CA . GLY B 1 111 ? 1.127 25.266 11.781 1 97.44 111 GLY B CA 1
ATOM 2336 C C . GLY B 1 111 ? 0.27 24 11.805 1 97.44 111 GLY B C 1
ATOM 2337 O O . GLY B 1 111 ? 0.134 23.359 12.836 1 97.44 111 GLY B O 1
ATOM 2338 N N . LYS B 1 112 ? -0.326 23.688 10.719 1 97.94 112 LYS B N 1
ATOM 2339 C CA . LYS B 1 112 ? -1.184 22.516 10.562 1 97.94 112 LYS B CA 1
ATOM 2340 C C . LYS B 1 112 ? -0.502 21.438 9.719 1 97.94 112 LYS B C 1
ATOM 2342 O O . LYS B 1 112 ? 0.51 21.703 9.062 1 97.94 112 LYS B O 1
ATOM 2347 N N . PRO B 1 113 ? -1.102 20.234 9.773 1 98.12 113 PRO B N 1
ATOM 2348 C CA . PRO B 1 113 ? -0.529 19.234 8.875 1 98.12 113 PRO B CA 1
ATOM 2349 C C . PRO B 1 113 ? -0.523 19.672 7.414 1 98.12 113 PRO B C 1
ATOM 2351 O O . PRO B 1 113 ? -1.444 20.375 6.973 1 98.12 113 PRO B O 1
ATOM 2354 N N . LEU B 1 114 ? 0.46 19.312 6.711 1 97.69 114 LEU B N 1
ATOM 2355 C CA . LEU B 1 114 ? 0.644 19.688 5.312 1 97.69 114 LEU B CA 1
ATOM 2356 C C . LEU B 1 114 ? -0.617 19.391 4.504 1 97.69 114 LEU B C 1
ATOM 2358 O O . LEU B 1 114 ? -1.236 18.344 4.664 1 97.69 114 LEU B O 1
ATOM 2362 N N . ALA B 1 115 ? -1.093 20.391 3.678 1 97.44 115 ALA B N 1
ATOM 2363 C CA . ALA B 1 115 ? -2.258 20.312 2.801 1 97.44 115 ALA B CA 1
ATOM 2364 C C . ALA B 1 115 ? -3.539 20.109 3.607 1 97.44 115 ALA B C 1
ATOM 2366 O O . ALA B 1 115 ? -4.516 19.547 3.105 1 97.44 115 ALA B O 1
ATOM 2367 N N . ASN B 1 116 ? -3.449 20.391 4.883 1 97.62 116 ASN B N 1
ATOM 2368 C CA . ASN B 1 116 ? -4.586 20.281 5.793 1 97.62 116 ASN B CA 1
ATOM 2369 C C . ASN B 1 116 ? -5.02 18.828 5.961 1 97.62 116 ASN B C 1
ATOM 2371 O O . ASN B 1 116 ? -6.215 18.547 6.09 1 97.62 116 ASN B O 1
ATOM 2375 N N . GLY B 1 117 ? -4.078 17.891 5.863 1 97.62 117 GLY B N 1
ATOM 2376 C CA . GLY B 1 117 ? -4.363 16.5 6.137 1 97.62 117 GLY B CA 1
ATOM 2377 C C . GLY B 1 117 ? -4.719 16.234 7.586 1 97.62 117 GLY B C 1
ATOM 2378 O O . GLY B 1 117 ? -4.578 17.109 8.438 1 97.62 117 GLY B O 1
ATOM 2379 N N . HIS B 1 118 ? -5.215 15.055 7.812 1 96.88 118 HIS B N 1
ATOM 2380 C CA . HIS B 1 118 ? -5.445 14.578 9.172 1 96.88 118 HIS B CA 1
ATOM 2381 C C . HIS B 1 118 ? -4.234 13.812 9.703 1 96.88 118 HIS B C 1
ATOM 2383 O O . HIS B 1 118 ? -3.539 13.148 8.938 1 96.88 118 HIS B O 1
ATOM 2389 N N . ILE B 1 119 ? -4.07 13.953 10.969 1 95.81 119 ILE B N 1
ATOM 2390 C CA . ILE B 1 119 ? -2.957 13.25 11.594 1 95.81 119 ILE B CA 1
ATOM 2391 C C . ILE B 1 119 ? -3.295 11.766 11.742 1 95.81 119 ILE B C 1
ATOM 2393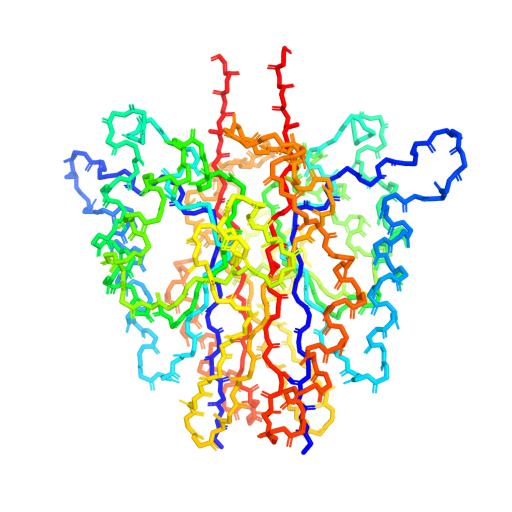 O O . ILE B 1 119 ? -2.455 10.906 11.477 1 95.81 119 ILE B O 1
ATOM 2397 N N . THR B 1 120 ? -4.453 11.516 12.242 1 92.5 120 THR B N 1
ATOM 2398 C CA . THR B 1 120 ? -4.988 10.156 12.344 1 92.5 120 THR B CA 1
ATOM 2399 C C . THR B 1 120 ? -6.453 10.125 11.93 1 92.5 120 THR B C 1
ATOM 2401 O O . THR B 1 120 ? -7.098 11.164 11.805 1 92.5 120 THR B O 1
ATOM 2404 N N . TYR B 1 121 ? -6.906 9.016 11.602 1 92.12 121 TYR B N 1
ATOM 2405 C CA . TYR B 1 121 ? -8.32 8.789 11.32 1 92.12 121 TYR B CA 1
ATOM 2406 C C . TYR B 1 121 ? -8.797 7.488 11.961 1 92.12 121 TYR B C 1
ATOM 2408 O O . TYR B 1 121 ? -8.102 6.477 11.93 1 92.12 121 TYR B O 1
ATOM 2416 N N . THR B 1 122 ? -9.906 7.562 12.68 1 89.56 122 THR B N 1
ATOM 2417 C CA . THR B 1 122 ? -10.539 6.379 13.266 1 89.56 122 THR B CA 1
ATOM 2418 C C . THR B 1 122 ? -11.883 6.109 12.602 1 89.56 122 THR B C 1
ATOM 2420 O O . THR B 1 122 ? -12.672 7.031 12.375 1 89.56 122 THR B O 1
ATOM 2423 N N . LEU B 1 123 ? -12.094 4.863 12.266 1 86.88 123 LEU B N 1
ATOM 2424 C CA . LEU B 1 123 ? -13.391 4.492 11.711 1 86.88 123 LEU B CA 1
ATOM 2425 C C . LEU B 1 123 ? -13.844 3.139 12.242 1 86.88 123 LEU B C 1
ATOM 2427 O O . LEU B 1 123 ? -13.039 2.377 12.781 1 86.88 123 LEU B O 1
ATOM 2431 N N . GLU B 1 124 ? -15.102 2.963 12.188 1 84.88 124 GLU B N 1
ATOM 2432 C CA . GLU B 1 124 ? -15.695 1.698 12.602 1 84.88 124 GLU B CA 1
ATOM 2433 C C . GLU B 1 124 ? -16.25 0.924 11.406 1 84.88 124 GLU B C 1
ATOM 2435 O O . GLU B 1 124 ? -16.891 1.503 10.523 1 84.88 124 GLU B O 1
ATOM 2440 N N . ASN B 1 125 ? -15.844 -0.308 11.281 1 79.12 125 ASN B N 1
ATOM 2441 C CA . ASN B 1 125 ? -16.359 -1.227 10.273 1 79.12 125 ASN B CA 1
ATOM 2442 C C . ASN B 1 125 ? -16.703 -2.582 10.883 1 79.12 125 ASN B C 1
ATOM 2444 O O . ASN B 1 125 ? -15.859 -3.227 11.5 1 79.12 125 ASN B O 1
ATOM 2448 N N . LYS B 1 126 ? -17.969 -3.012 10.719 1 79.69 126 LYS B N 1
ATOM 2449 C CA . LYS B 1 126 ? -18.484 -4.289 11.219 1 79.69 126 LYS B CA 1
ATOM 2450 C C . LYS B 1 126 ? -18.203 -4.453 12.703 1 79.69 126 LYS B C 1
ATOM 2452 O O . LYS B 1 126 ? -17.703 -5.496 13.141 1 79.69 126 LYS B O 1
ATOM 2457 N N . GLY B 1 127 ? -18.359 -3.338 13.414 1 77.94 127 GLY B N 1
ATOM 2458 C CA . GLY B 1 127 ? -18.234 -3.371 14.867 1 77.94 127 GLY B CA 1
ATOM 2459 C C . GLY B 1 127 ? -16.797 -3.291 15.352 1 77.94 127 GLY B C 1
ATOM 2460 O O . GLY B 1 127 ? -16.547 -3.344 16.547 1 77.94 127 GLY B O 1
ATOM 2461 N N . LYS B 1 128 ? -15.914 -3.162 14.445 1 77.88 128 LYS B N 1
ATOM 2462 C CA . LYS B 1 128 ? -14.508 -3.031 14.805 1 77.88 128 LYS B CA 1
ATOM 2463 C C . LYS B 1 128 ? -13.992 -1.626 14.508 1 77.88 128 LYS B C 1
ATOM 2465 O O . LYS B 1 128 ? -14.344 -1.031 13.492 1 77.88 128 LYS B O 1
ATOM 2470 N N . LYS B 1 129 ? -13.188 -1.155 15.406 1 82.5 129 LYS B N 1
ATOM 2471 C CA . LYS B 1 129 ? -12.602 0.175 15.25 1 82.5 129 LYS B CA 1
ATOM 2472 C C . LYS B 1 129 ? -11.211 0.095 14.633 1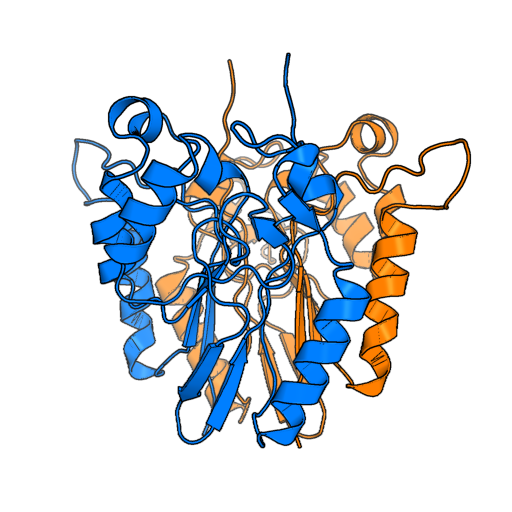 82.5 129 LYS B C 1
ATOM 2474 O O . LYS B 1 129 ? -10.391 -0.733 15.031 1 82.5 129 LYS B O 1
ATOM 2479 N N . PHE B 1 130 ? -11.047 0.972 13.641 1 83.69 130 PHE B N 1
ATOM 2480 C CA . PHE B 1 130 ? -9.766 1.028 12.945 1 83.69 130 PHE B CA 1
ATOM 2481 C C . PHE B 1 130 ? -9.148 2.414 13.062 1 83.69 130 PHE B C 1
ATOM 2483 O O . PHE B 1 130 ? -9.828 3.424 12.852 1 83.69 130 PHE B O 1
ATOM 2490 N N . GLY B 1 131 ? -7.91 2.383 13.57 1 86.19 131 GLY B N 1
ATOM 2491 C CA . GLY B 1 131 ? -7.109 3.596 13.523 1 86.19 131 GLY B CA 1
ATOM 2492 C C . GLY B 1 131 ? -6.117 3.613 12.375 1 86.19 131 GLY B C 1
ATOM 2493 O O . GLY B 1 131 ? -5.414 2.627 12.141 1 86.19 131 GLY B O 1
ATOM 2494 N N . ILE B 1 132 ? -6.07 4.73 11.633 1 87.31 132 ILE B N 1
ATOM 2495 C CA . ILE B 1 132 ? -5.207 4.832 10.461 1 87.31 132 ILE B CA 1
ATOM 2496 C C . ILE B 1 132 ? -4.242 6.004 10.633 1 87.31 132 ILE B C 1
ATOM 2498 O O . ILE B 1 132 ? -4.641 7.078 11.086 1 87.31 132 ILE B O 1
ATOM 2502 N N . ILE B 1 133 ? -2.998 5.691 10.328 1 87.75 133 ILE B N 1
ATOM 2503 C CA . ILE B 1 133 ? -1.929 6.684 10.336 1 87.75 133 ILE B CA 1
ATOM 2504 C C . ILE B 1 133 ? -1.242 6.719 8.977 1 87.75 133 ILE B C 1
ATOM 2506 O O . ILE B 1 133 ? -1.003 5.672 8.367 1 87.75 133 ILE B O 1
ATOM 2510 N N . GLY B 1 134 ? -0.999 7.859 8.43 1 89.56 134 GLY B N 1
ATOM 2511 C CA . GLY B 1 134 ? -0.268 8.047 7.191 1 89.56 134 GLY B CA 1
ATOM 2512 C C . GLY B 1 134 ? 1.064 8.742 7.379 1 89.56 134 GLY B C 1
ATOM 2513 O O . GLY B 1 134 ? 1.116 9.969 7.496 1 89.56 134 GLY B O 1
ATOM 2514 N N . LEU B 1 135 ? 2.15 7.984 7.305 1 87.38 135 LEU B N 1
ATOM 2515 C CA . LEU B 1 135 ? 3.482 8.5 7.594 1 87.38 135 LEU B CA 1
ATOM 2516 C C . LEU B 1 135 ? 4.324 8.578 6.324 1 87.38 135 LEU B C 1
ATOM 2518 O O . LEU B 1 135 ? 4.133 7.785 5.398 1 87.38 135 LEU B O 1
ATOM 2522 N N . VAL B 1 136 ? 5.199 9.531 6.312 1 85.75 136 VAL B N 1
ATOM 2523 C CA . VAL B 1 136 ? 6.152 9.656 5.215 1 85.75 136 VAL B CA 1
ATOM 2524 C C . VAL B 1 136 ? 7.574 9.664 5.766 1 85.75 136 VAL B C 1
ATOM 2526 O O . VAL B 1 136 ? 7.793 9.961 6.941 1 85.75 136 VAL B O 1
ATOM 2529 N N . GLU B 1 137 ? 8.5 9.289 4.906 1 81.88 137 GLU B N 1
ATOM 2530 C CA . GLU B 1 137 ? 9.914 9.359 5.258 1 81.88 137 GLU B CA 1
ATOM 2531 C C . GLU B 1 137 ? 10.484 10.75 4.984 1 81.88 137 GLU B C 1
ATOM 2533 O O . GLU B 1 137 ? 9.875 11.547 4.262 1 81.88 137 GLU B O 1
ATOM 2538 N N . GLU B 1 138 ? 11.648 10.953 5.586 1 83.62 138 GLU B N 1
ATOM 2539 C CA . GLU B 1 138 ? 12.281 12.258 5.402 1 83.62 138 GLU B CA 1
ATOM 2540 C C . GLU B 1 138 ? 12.609 12.516 3.936 1 83.62 138 GLU B C 1
ATOM 2542 O O . GLU B 1 138 ? 12.406 13.617 3.432 1 83.62 138 GLU B O 1
ATOM 2547 N N . GLU B 1 139 ? 13.07 11.523 3.244 1 78.81 139 GLU B N 1
ATOM 2548 C CA . GLU B 1 139 ? 13.461 11.625 1.842 1 78.81 139 GLU B CA 1
ATOM 2549 C C . GLU B 1 139 ? 12.258 11.93 0.955 1 78.81 139 GLU B C 1
ATOM 2551 O O . GLU B 1 139 ? 12.406 12.438 -0.157 1 78.81 139 GLU B O 1
ATOM 2556 N N . TRP B 1 140 ? 11.102 11.555 1.469 1 81.31 140 TRP B N 1
ATOM 2557 C CA . TRP B 1 140 ? 9.859 11.867 0.775 1 81.31 140 TRP B CA 1
ATOM 2558 C C . TRP B 1 140 ? 9.719 13.367 0.546 1 81.31 140 TRP B C 1
ATOM 2560 O O . TRP B 1 140 ? 9.266 13.805 -0.517 1 81.31 140 TRP B O 1
ATOM 2570 N N . LEU B 1 141 ? 10.258 14.172 1.447 1 86.69 141 LEU B N 1
ATOM 2571 C CA . LEU B 1 141 ? 10.156 15.625 1.356 1 86.69 141 LEU B CA 1
ATOM 2572 C C . LEU B 1 141 ? 10.977 16.156 0.18 1 86.69 141 LEU B C 1
ATOM 2574 O O . LEU B 1 141 ? 10.555 17.094 -0.494 1 86.69 141 LEU B O 1
ATOM 2578 N N . ALA B 1 142 ? 12.055 15.516 -0.054 1 83.81 142 ALA B N 1
ATOM 2579 C CA . ALA B 1 142 ? 12.953 15.961 -1.115 1 83.81 142 ALA B CA 1
ATOM 2580 C C . ALA B 1 142 ? 12.352 15.688 -2.492 1 83.81 142 ALA B C 1
ATOM 2582 O O . ALA B 1 142 ? 12.82 16.234 -3.498 1 83.81 142 ALA B O 1
ATOM 2583 N N . THR B 1 143 ? 11.289 14.859 -2.514 1 81 143 THR B N 1
ATOM 2584 C CA . THR B 1 143 ? 10.68 14.492 -3.785 1 81 143 THR B CA 1
ATOM 2585 C C . THR B 1 143 ? 9.523 15.43 -4.125 1 81 143 THR B C 1
ATOM 2587 O O . THR B 1 143 ? 8.977 15.375 -5.23 1 81 143 THR B O 1
ATOM 2590 N N . LEU B 1 144 ? 9.172 16.281 -3.238 1 88.38 144 LEU B N 1
ATOM 2591 C CA . LEU B 1 144 ? 8.055 17.188 -3.48 1 88.38 144 LEU B CA 1
ATOM 2592 C C . LEU B 1 144 ? 8.43 18.266 -4.504 1 88.38 144 LEU B C 1
ATOM 2594 O O . LEU B 1 144 ? 9.453 18.922 -4.367 1 88.38 144 LEU B O 1
ATOM 2598 N N . ALA B 1 145 ? 7.633 18.359 -5.422 1 88.69 145 ALA B N 1
ATOM 2599 C CA . ALA B 1 145 ? 7.953 19.203 -6.566 1 88.69 145 ALA B CA 1
ATOM 2600 C C . ALA B 1 145 ? 7.688 20.672 -6.246 1 88.69 145 ALA B C 1
ATOM 2602 O O . ALA B 1 145 ? 8.289 21.562 -6.852 1 88.69 145 ALA B O 1
ATOM 2603 N N . THR B 1 146 ? 6.855 20.969 -5.273 1 92.94 146 THR B N 1
ATOM 2604 C CA . THR B 1 146 ? 6.402 22.344 -5.113 1 92.94 146 THR B CA 1
ATOM 2605 C C . THR B 1 146 ? 6.613 22.828 -3.678 1 92.94 146 THR B C 1
ATOM 2607 O O . THR B 1 146 ? 6.094 23.875 -3.283 1 92.94 146 THR B O 1
ATOM 2610 N N . ILE B 1 147 ? 7.234 22.047 -2.881 1 93.62 147 ILE B N 1
ATOM 2611 C CA . ILE B 1 147 ? 7.449 22.375 -1.476 1 93.62 147 ILE B CA 1
ATOM 2612 C C . ILE B 1 147 ? 8.93 22.25 -1.137 1 93.62 147 ILE B C 1
ATOM 2614 O O . ILE B 1 147 ? 9.57 21.25 -1.462 1 93.62 147 ILE B O 1
ATOM 2618 N N . GLU B 1 148 ? 9.453 23.234 -0.535 1 93.69 148 GLU B N 1
ATOM 2619 C CA . GLU B 1 148 ? 10.828 23.172 -0.046 1 93.69 148 GLU B CA 1
ATOM 2620 C C . GLU B 1 148 ? 10.883 22.625 1.381 1 93.69 148 GLU B C 1
ATOM 2622 O O . GLU B 1 148 ? 9.945 22.828 2.158 1 93.69 148 GLU B O 1
ATOM 2627 N N . ALA B 1 149 ? 12 22.078 1.708 1 89.81 149 ALA B N 1
ATOM 2628 C CA . ALA B 1 149 ? 12.18 21.406 2.996 1 89.81 149 ALA B CA 1
ATOM 2629 C C . ALA B 1 149 ? 12.023 22.391 4.148 1 89.81 149 ALA B C 1
ATOM 2631 O O . ALA B 1 149 ? 11.539 22.031 5.223 1 89.81 149 ALA B O 1
ATOM 2632 N N . ASP B 1 150 ? 12.391 23.625 3.889 1 94.19 150 ASP B N 1
ATOM 2633 C CA . ASP B 1 150 ? 12.359 24.609 4.973 1 94.19 150 ASP B CA 1
ATOM 2634 C C . ASP B 1 150 ? 10.953 25.156 5.172 1 94.19 150 ASP B C 1
ATOM 2636 O O . ASP B 1 150 ? 10.711 25.922 6.113 1 94.19 150 ASP B O 1
ATOM 2640 N N . GLU B 1 151 ? 10.055 24.766 4.34 1 97 151 GLU B N 1
ATOM 2641 C CA . GLU B 1 151 ? 8.68 25.234 4.441 1 97 151 GLU B CA 1
ATOM 2642 C C . GLU B 1 151 ? 7.84 24.312 5.32 1 97 151 GLU B C 1
ATOM 2644 O O . GLU B 1 151 ? 6.695 24.641 5.656 1 97 151 GLU B O 1
ATOM 2649 N N . VAL B 1 152 ? 8.453 23.188 5.637 1 97.88 152 VAL B N 1
ATOM 2650 C CA . VAL B 1 152 ? 7.711 22.203 6.418 1 97.88 152 VAL B CA 1
ATOM 2651 C C . VAL B 1 152 ? 8.562 21.719 7.586 1 97.88 152 VAL B C 1
ATOM 2653 O O . VAL B 1 152 ? 9.789 21.891 7.578 1 97.88 152 VAL B O 1
ATOM 2656 N N . THR B 1 153 ? 7.906 21.281 8.633 1 98.19 153 THR B N 1
ATOM 2657 C CA . THR B 1 153 ? 8.555 20.562 9.727 1 98.19 153 THR B CA 1
ATOM 2658 C C . THR B 1 153 ? 8.234 19.078 9.664 1 98.19 153 THR B C 1
ATOM 2660 O O . THR B 1 153 ? 7.062 18.688 9.594 1 98.19 153 THR B O 1
ATOM 2663 N N . TYR B 1 154 ? 9.234 18.344 9.688 1 96.25 154 TYR B N 1
ATOM 2664 C CA . TYR B 1 154 ? 9.156 16.891 9.625 1 96.25 154 TYR B CA 1
ATOM 2665 C C . TYR B 1 154 ? 9.367 16.266 11 1 96.25 154 TYR B C 1
ATOM 2667 O O . TYR B 1 154 ? 10.273 16.656 11.734 1 96.25 154 TYR B O 1
ATOM 2675 N N . PHE B 1 155 ? 8.5 15.328 11.398 1 94.94 155 PHE B N 1
ATOM 2676 C CA . PHE B 1 155 ? 8.688 14.492 12.57 1 94.94 155 PHE B CA 1
ATOM 2677 C C . PHE B 1 155 ? 9.055 13.07 12.172 1 94.94 155 PHE B C 1
ATOM 2679 O O . PHE B 1 155 ? 8.461 12.508 11.25 1 94.94 155 PHE B O 1
ATOM 2686 N N . ASP B 1 156 ? 10 12.562 12.859 1 89.69 156 ASP B N 1
ATOM 2687 C CA . ASP B 1 156 ? 10.492 11.219 12.547 1 89.69 156 ASP B CA 1
ATOM 2688 C C . ASP B 1 156 ? 9.344 10.211 12.516 1 89.69 156 ASP B C 1
ATOM 2690 O O . ASP B 1 156 ? 8.539 10.148 13.445 1 89.69 156 ASP B O 1
ATOM 2694 N N . PHE B 1 157 ? 9.297 9.484 11.383 1 85.19 157 PHE B N 1
ATOM 2695 C CA . PHE B 1 157 ? 8.109 8.664 11.148 1 85.19 157 PHE B CA 1
ATOM 2696 C C . PHE B 1 157 ? 8.055 7.496 12.133 1 85.19 157 PHE B C 1
ATOM 2698 O O . PHE B 1 157 ? 6.98 6.984 12.438 1 85.19 157 PHE B O 1
ATOM 2705 N N . VAL B 1 158 ? 9.133 7.074 12.695 1 82.88 158 VAL B N 1
ATOM 2706 C CA . VAL B 1 158 ? 9.125 6.008 13.695 1 82.88 158 VAL B CA 1
ATOM 2707 C C . VAL B 1 158 ? 8.586 6.543 15.016 1 82.88 158 VAL B C 1
ATOM 2709 O O . VAL B 1 158 ? 7.668 5.965 15.602 1 82.88 158 VAL B O 1
ATOM 2712 N N . GLU B 1 159 ? 9.203 7.645 15.422 1 88.62 159 GLU B N 1
ATOM 2713 C CA . GLU B 1 159 ? 8.812 8.234 16.703 1 88.62 159 GLU B CA 1
ATOM 2714 C C . GLU B 1 159 ? 7.355 8.68 16.672 1 88.62 159 GLU B C 1
ATOM 2716 O O . GLU B 1 159 ? 6.59 8.359 17.594 1 88.62 159 GLU B O 1
ATOM 2721 N N . GLU B 1 160 ? 7.066 9.359 15.664 1 90.94 160 GLU B N 1
ATOM 2722 C CA . GLU B 1 160 ? 5.695 9.852 15.555 1 90.94 160 GLU B CA 1
ATOM 2723 C C . GLU B 1 160 ? 4.711 8.703 15.359 1 90.94 160 GLU B C 1
ATOM 2725 O O . GLU B 1 160 ? 3.631 8.695 15.953 1 90.94 160 GLU B O 1
ATOM 2730 N N . GLY B 1 161 ? 5.039 7.746 14.477 1 87.44 161 GLY B N 1
ATOM 2731 C CA . GLY B 1 161 ? 4.203 6.574 14.266 1 87.44 161 GLY B CA 1
ATOM 2732 C C . GLY B 1 161 ? 3.908 5.812 15.547 1 87.44 161 GLY B C 1
ATOM 2733 O O . GLY B 1 161 ? 2.766 5.422 15.797 1 87.44 161 GLY B O 1
ATOM 2734 N N . ARG B 1 162 ? 4.895 5.617 16.375 1 84.75 162 ARG B N 1
ATOM 2735 C CA . ARG B 1 162 ? 4.73 4.898 17.625 1 84.75 162 ARG B CA 1
ATOM 2736 C C . ARG B 1 162 ? 3.824 5.668 18.594 1 84.75 162 ARG B C 1
ATOM 2738 O O . ARG B 1 162 ? 2.945 5.082 19.219 1 84.75 162 ARG B O 1
ATOM 2745 N N . LYS B 1 163 ? 4.176 6.918 18.688 1 89.19 163 LYS B N 1
ATOM 2746 C CA . LYS B 1 163 ? 3.363 7.777 19.531 1 89.19 163 LYS B CA 1
ATOM 2747 C C . LYS B 1 163 ? 1.888 7.691 19.156 1 89.19 163 LYS B C 1
ATOM 2749 O O . LYS B 1 163 ? 1.033 7.469 20.016 1 89.19 163 LYS B O 1
ATOM 2754 N N . LEU B 1 164 ? 1.622 7.82 17.938 1 89.69 164 LEU B N 1
ATOM 2755 C CA . LEU B 1 164 ? 0.245 7.82 17.469 1 89.69 164 LEU B CA 1
ATOM 2756 C C . LEU B 1 164 ? -0.384 6.441 17.609 1 89.69 164 LEU B C 1
ATOM 2758 O O . LEU B 1 164 ? -1.565 6.324 17.953 1 89.69 164 LEU B O 1
ATOM 2762 N N . ALA B 1 165 ? 0.377 5.379 17.281 1 84.44 165 ALA B N 1
ATOM 2763 C CA . ALA B 1 165 ? -0.117 4.012 17.438 1 84.44 165 ALA B CA 1
ATOM 2764 C C . ALA B 1 165 ? -0.545 3.738 18.875 1 84.44 165 ALA B C 1
ATOM 2766 O O . ALA B 1 165 ? -1.592 3.131 19.109 1 84.44 165 ALA B O 1
ATOM 2767 N N . LEU B 1 166 ? 0.231 4.168 19.797 1 84.44 166 LEU B N 1
ATOM 2768 C CA . LEU B 1 166 ? -0.074 3.967 21.219 1 84.44 166 LEU B CA 1
ATOM 2769 C C . LEU B 1 166 ? -1.315 4.754 21.625 1 84.44 166 LEU B C 1
ATOM 2771 O O . LEU B 1 166 ? -2.139 4.266 22.391 1 84.44 166 LEU B O 1
ATOM 2775 N N . GLN B 1 167 ? -1.37 5.914 21.094 1 87.31 167 GLN B N 1
ATOM 2776 C CA . GLN B 1 167 ? -2.549 6.73 21.375 1 87.31 167 GLN B CA 1
ATOM 2777 C C . GLN B 1 167 ? -3.816 6.055 20.859 1 87.31 167 GLN B C 1
ATOM 2779 O O . GLN B 1 167 ? -4.844 6.055 21.547 1 87.31 167 GLN B O 1
ATOM 2784 N N . LEU B 1 168 ? -3.771 5.453 19.703 1 84.75 168 LEU B N 1
ATOM 2785 C CA . LEU B 1 168 ? -4.926 4.812 19.078 1 84.75 168 LEU B CA 1
ATOM 2786 C C . LEU B 1 168 ? -5.27 3.508 19.797 1 84.75 168 LEU B C 1
ATOM 2788 O O . LEU B 1 168 ? -6.438 3.119 19.859 1 84.75 168 LEU B O 1
ATOM 2792 N N . LYS B 1 169 ? -4.293 2.791 20.188 1 80 169 LYS B N 1
ATOM 2793 C CA . LYS B 1 169 ? -4.512 1.554 20.938 1 80 169 LYS B CA 1
ATOM 2794 C C . LYS B 1 169 ? -5.324 1.808 22.203 1 80 169 LYS B C 1
ATOM 2796 O O . LYS B 1 169 ? -6.156 0.986 22.578 1 80 169 LYS B O 1
ATOM 2801 N N . GLU B 1 170 ? -5.027 2.871 22.781 1 78.56 170 GLU B N 1
ATOM 2802 C CA . GLU B 1 170 ? -5.758 3.232 23.984 1 78.56 170 GLU B CA 1
ATOM 2803 C C . GLU B 1 170 ? -7.23 3.494 23.688 1 78.56 170 GLU B C 1
ATOM 2805 O O . GLU B 1 170 ? -8.086 3.328 24.562 1 78.56 170 GLU B O 1
ATOM 2810 N N . GLN B 1 171 ? -7.48 3.752 22.531 1 70.69 171 GLN B N 1
ATOM 2811 C CA . GLN B 1 171 ? -8.859 4.035 22.141 1 70.69 171 GLN B CA 1
ATOM 2812 C C . GLN B 1 171 ? -9.555 2.773 21.641 1 70.69 171 GLN B C 1
ATOM 2814 O O . GLN B 1 171 ? -10.664 2.842 21.109 1 70.69 171 GLN B O 1
ATOM 2819 N N . VAL B 1 172 ? -9.109 1.423 21.922 1 57.84 172 VAL B N 1
ATOM 2820 C CA . VAL B 1 172 ? -9.633 0.094 21.625 1 57.84 172 VAL B CA 1
ATOM 2821 C C . VAL B 1 172 ? -9.758 -0.088 20.109 1 57.84 172 VAL B C 1
ATOM 2823 O O . VAL B 1 172 ? -10.773 -0.574 19.625 1 57.84 172 VAL B O 1
ATOM 2826 N N . CYS B 1 173 ? -8.93 0.512 19.438 1 53.56 173 CYS B N 1
ATOM 2827 C CA . CYS B 1 173 ? -9 0.354 17.984 1 53.56 173 CYS B CA 1
ATOM 2828 C C . CYS B 1 173 ? -8.211 -0.869 17.531 1 53.56 173 CYS B C 1
ATOM 2830 O O . CYS B 1 173 ? -7.195 -1.22 18.141 1 53.56 173 CYS B O 1
ATOM 2832 N N . GLU B 1 174 ? -8.844 -1.939 17.125 1 54.78 174 GLU B N 1
ATOM 2833 C CA . GLU B 1 174 ? -8.078 -2.871 16.297 1 54.78 174 GLU B CA 1
ATOM 2834 C C . GLU B 1 174 ? -7.32 -2.135 15.203 1 54.78 174 GLU B C 1
ATOM 2836 O O . GLU B 1 174 ? -7.871 -1.256 14.539 1 54.78 174 GLU B O 1
ATOM 2841 N N . LEU B 1 175 ? -5.938 -1.643 15.742 1 48.53 175 LEU B N 1
ATOM 2842 C CA . LEU B 1 175 ? -5.039 -0.697 15.086 1 48.53 175 LEU B CA 1
ATOM 2843 C C . LEU B 1 175 ? -4.684 -1.168 13.68 1 48.53 175 LEU B C 1
ATOM 2845 O O . LEU B 1 175 ? -4.32 -2.33 13.484 1 48.53 175 LEU B O 1
ATOM 2849 N N . PHE B 1 176 ? -5.062 -0.075 12.633 1 44.91 176 PHE B N 1
ATOM 2850 C CA . PHE B 1 176 ? -5.145 0.219 11.211 1 44.91 176 PHE B CA 1
ATOM 2851 C C . PHE B 1 176 ? -3.76 0.46 10.625 1 44.91 176 PHE B C 1
ATOM 2853 O O . PHE B 1 176 ? -2.82 0.792 11.352 1 44.91 176 PHE B O 1
ATOM 2860 N N . TYR B 1 177 ? -3.639 0.74 9.547 1 45.72 177 TYR B N 1
ATOM 2861 C CA . TYR B 1 177 ? -3.053 0.729 8.211 1 45.72 177 TYR B CA 1
ATOM 2862 C C . TYR B 1 177 ? -1.898 1.721 8.109 1 45.72 177 TYR B C 1
ATOM 2864 O O . TYR B 1 177 ? -2.053 2.896 8.453 1 45.72 177 TYR B O 1
ATOM 2872 N N . ALA B 1 178 ? -0.936 1.944 8.438 1 44.91 178 ALA B N 1
ATOM 2873 C CA . ALA B 1 178 ? -0.166 3.064 7.898 1 44.91 178 ALA B CA 1
ATOM 2874 C C . ALA B 1 178 ? 0.603 2.65 6.645 1 44.91 178 ALA B C 1
ATOM 2876 O O . ALA B 1 178 ? 1.382 1.694 6.676 1 44.91 178 ALA B O 1
ATOM 2877 N N . VAL B 1 179 ? 0.041 3.188 5.426 1 40.75 179 VAL B N 1
ATOM 2878 C CA . VAL B 1 179 ? 0.306 2.996 4.004 1 40.75 179 VAL B CA 1
ATOM 2879 C C . VAL B 1 179 ? 1.652 3.619 3.639 1 40.75 179 VAL B C 1
ATOM 2881 O O . VAL B 1 179 ? 2.51 2.957 3.047 1 40.75 179 VAL B O 1
ATOM 2884 N N . PHE B 1 180 ? 2.104 4.789 2.982 1 37.16 180 PHE B N 1
ATOM 2885 C CA . PHE B 1 180 ? 2.521 5.316 1.689 1 37.16 180 PHE B CA 1
ATOM 2886 C C . PHE B 1 180 ? 4.016 5.105 1.476 1 37.16 180 PHE B C 1
ATOM 2888 O O . PHE B 1 180 ? 4.77 4.961 2.438 1 37.16 180 PHE B O 1
ATOM 2895 N N . ASN B 1 181 ? 4.391 5.871 0.262 1 37.38 181 ASN B N 1
ATOM 2896 C CA . ASN B 1 181 ? 4.738 6.18 -1.121 1 37.38 181 ASN B CA 1
ATOM 2897 C C . ASN B 1 181 ? 6.25 6.242 -1.317 1 37.38 181 ASN B C 1
ATOM 2899 O O . ASN B 1 181 ? 6.906 7.152 -0.809 1 37.38 181 ASN B O 1
ATOM 2903 N N . PHE B 1 182 ? 6.758 5.184 -1.697 1 36.62 182 PHE B N 1
ATOM 2904 C CA . PHE B 1 182 ? 8.156 4.984 -2.049 1 36.62 182 PHE B CA 1
ATOM 2905 C C . PHE B 1 182 ? 8.523 5.785 -3.297 1 36.62 182 PHE B C 1
ATOM 2907 O O . PHE B 1 182 ? 8.102 5.441 -4.402 1 36.62 182 PHE B O 1
ATOM 2914 N N . MET B 1 183 ? 8.789 7.148 -3.262 1 37.34 183 MET B N 1
ATOM 2915 C CA . MET B 1 183 ? 9.008 8.102 -4.344 1 37.34 183 MET B CA 1
ATOM 2916 C C . MET B 1 183 ? 10.227 7.711 -5.18 1 37.34 183 MET B C 1
ATOM 2918 O O . MET B 1 183 ? 11.344 7.641 -4.664 1 37.34 183 MET B O 1
ATOM 2922 N N . HIS B 1 184 ? 10.523 6.684 -5.816 1 36.12 184 HIS B N 1
ATOM 2923 C CA . HIS B 1 184 ? 11.812 6.914 -6.465 1 36.12 184 HIS B CA 1
ATOM 2924 C C . HIS B 1 184 ? 11.703 7.992 -7.539 1 36.12 184 HIS B C 1
ATOM 2926 O O . HIS B 1 184 ? 10.812 7.938 -8.391 1 36.12 184 HIS B O 1
ATOM 2932 N N . GLN B 1 185 ? 12.094 9.266 -7.348 1 33.78 185 GLN B N 1
ATOM 2933 C CA . GLN B 1 185 ? 12.516 10.18 -8.406 1 33.78 185 GLN B CA 1
ATOM 2934 C C . GLN B 1 185 ? 13.344 9.445 -9.461 1 33.78 185 GLN B C 1
ATOM 2936 O O . GLN B 1 185 ? 14.453 8.984 -9.172 1 33.78 185 GLN B O 1
ATOM 2941 N N . MET B 1 186 ? 13.086 8.406 -10.133 1 28.81 186 MET B N 1
ATOM 2942 C CA . MET B 1 186 ? 14.062 8.359 -11.219 1 28.81 186 MET B CA 1
ATOM 2943 C C . MET B 1 186 ? 14.07 9.664 -11.992 1 28.81 186 MET B C 1
ATOM 2945 O O . MET B 1 186 ? 13.094 10.008 -12.664 1 28.81 186 MET B O 1
ATOM 2949 N N . SER B 1 187 ? 14.438 10.852 -11.477 1 26.84 187 SER B N 1
ATOM 2950 C CA . SER B 1 187 ? 14.891 11.891 -12.391 1 26.84 187 SER B CA 1
ATOM 2951 C C . SER B 1 187 ? 15.727 11.312 -13.523 1 26.84 187 SER B C 1
ATOM 2953 O O . SER B 1 187 ? 16.812 10.789 -13.297 1 26.84 187 SER B O 1
ATOM 2955 N N . TYR B 1 188 ? 15.32 10.547 -14.492 1 23.42 188 TYR B N 1
ATOM 2956 C CA . TYR B 1 188 ? 16.062 10.586 -15.75 1 23.42 188 TYR B CA 1
ATOM 2957 C C . TYR B 1 188 ? 16.406 12.016 -16.141 1 23.42 188 TYR B C 1
ATOM 2959 O O . TYR B 1 188 ? 15.5 12.828 -16.375 1 23.42 188 TYR B O 1
ATOM 2967 N N . LEU B 1 189 ? 17.219 12.789 -15.367 1 19.72 189 LEU B N 1
ATOM 2968 C CA . LEU B 1 189 ? 18.031 13.617 -16.266 1 19.72 189 LEU B CA 1
ATOM 2969 C C . LEU B 1 189 ? 18.562 12.789 -17.422 1 19.72 189 LEU B C 1
ATOM 2971 O O . LEU B 1 189 ? 18.984 11.648 -17.234 1 19.72 189 LEU B O 1
#

Sequence (378 aa):
MSVTILHFNDCYNVESQSSEPVGGAARFCTALKSFNDLEPLILFSGDIFAPSIMSTFTKGEQMIPVLNSCGVHCAVFGNHDFDFGVDILTDFAVQTTFPWLISNVIDNETGKPLANGHITYTLENKGKKFGIIGLVEEEWLATLATIEADEVTYFDFVEEGRKLALQLKEQVCELFYAVFNFMHQMSYLMSVTILHFNDCYNVESQSSEPVGGAARFCTALKSFNDLEPLILFSGDIFAPSIMSTFTKGEQMIPVLNSCGVHCAVFGNHDFDFGVDILTDFAVQTTFPWLISNVIDNETGKPLANGHITYTLENKGKKFGIIGLVEEEWLATLATIEADEVTYFDFVEEGRKLALQLKEQVCELFYAVFNFMHQMSYL

Secondary structure (DSSP, 8-state):
----EEEE---------SSSS--HHHHHHHHHHTTGGG--EEEE-S--S-SSHHHHHHTTTTHHHHHHHTT--EEE--GGGGTT-HHHHHHHHHHSSS-EE-SSEEETTTSSBGGG-BSEEEEEETTEEEEEE----HHHHHT-SS--GGGEEE--HHHHHHHHHHHHHHTT-EE-----B--------/----EEEEB--------SSSS--HHHHHHHHHHTTGGG--EEEE-S--S-SSHHHHHHTTTTHHHHHHHTT--EEE--GGGGTT-HHHHHHHHHHSSS-EE-SSEEETTTTEEGGG-BSEEEEEETTEEEEEE----HHHHHT-SS--GGGEEE--HHHHHHHHHHHHHHTT-EE--B-----------

Foldseek 3Di:
DDEAEAEDEQQAPQDADPDDDGTNLVVQLVVLVVCVVRVYAYEYEEDHQDDDPVCVVVVSLVCLVSQQSNPHAEYEYAQRCCQPHLQVSLVSQVSHPYFYAEQWKAFPVVRAHGSNGDNWDWDDTPRAIEIAGAYEAPVRQVLRNHDDPVRMDGDHRVVRVVVVQVVVVVVVHPYYDYDYNDRPPPPPD/DDEAEAEDEQQAPQDFDPDDDGTNLVVQLVVLVVCVVRVYAYEYEEDHQDDDPVCVVVVSLVCQVSQQSNPHAEYEYAQRCCQPHLQVSLVSQVSHPYFYAEQWKAFPVVRAHGSNGDNWDWDDTPRAIEIEGEYDAPVSQVSHNHDDPVRMDGDHRVVRVVVVQVVVVVVVHPYDDHDDDPDPPPPPD

Nearest PDB structures (foldseek):
  1oid-assembly2_B  TM=8.272E-01  e=8.314E-11  Escherichia coli
  3ztv-assembly1_A  TM=8.207E-01  e=1.559E-10  Haemophilus influenzae Rd KW20
  1oie-assembly1_A  TM=8.370E-01  e=2.746E-10  Escherichia coli
  3zu0-assembly1_B  TM=8.293E-01  e=5.149E-10  Haemophilus influenzae Rd KW20
  2z1a-assembly1_A  TM=8.254E-01  e=4.953E-09  Thermus thermophilus HB8

Organism: Araneus ventricosus (NCBI:txid182803)

InterPro domains:
  IPR004843 Calcineurin-like, phosphoesterase domain [PF00149] (4-127)
  IPR006179 5'-Nucleotidase/apyrase [PTHR11575] (2-175)
  IPR029052 Metallo-dependent phosphatase-like [G3DSA:3.60.21.10] (1-185)
  IPR029052 Metallo-dependent phosphatase-like [SSF56300] (2-171)

pLDDT: mean 79.41, std 18.94, range [19.72, 98.5]

Solvent-accessible surface area (backbone atoms only — not comparable to full-atom values): 19631 Å² total; per-residue (Å²): 133,57,47,31,36,42,36,42,38,29,62,29,72,41,54,61,66,87,75,84,84,80,27,47,42,54,49,48,24,50,42,50,53,72,44,50,89,56,60,50,47,29,38,34,41,27,19,50,34,19,72,38,78,64,20,75,77,55,65,20,58,78,43,46,65,46,49,55,62,40,61,48,58,34,33,21,71,21,53,39,38,29,58,74,24,54,67,54,38,32,54,50,49,71,70,36,85,38,57,42,23,29,45,36,37,30,24,60,88,79,71,38,31,45,61,73,26,33,50,62,48,75,47,76,58,95,92,39,33,36,27,37,36,19,44,59,59,77,69,41,46,76,59,30,70,62,51,57,69,88,50,41,45,79,44,58,43,53,62,49,48,50,54,50,50,53,56,39,46,72,67,69,16,37,41,27,52,40,43,34,64,38,66,66,76,75,70,81,117,133,57,43,30,36,40,36,40,30,29,58,31,73,43,53,63,67,84,81,76,87,78,30,45,42,54,50,49,23,50,42,49,56,71,44,50,90,55,60,50,48,28,39,34,28,27,19,50,36,21,72,39,80,65,19,74,77,56,66,20,58,78,42,44,65,46,50,54,62,41,60,49,58,34,33,21,67,19,52,39,39,29,59,74,23,53,68,55,38,31,54,52,50,71,70,36,86,39,56,41,22,29,46,35,40,30,24,60,86,78,71,39,32,44,62,72,26,32,50,63,47,74,48,75,57,95,91,38,32,32,27,35,41,21,48,56,58,79,70,48,48,76,62,31,70,64,51,57,68,87,50,41,47,77,45,57,43,50,63,48,48,49,53,51,51,54,56,39,46,72,68,67,14,38,32,39,46,29,44,39,57,32,72,60,77,75,70,78,121

Radius of gyration: 19.38 Å; Cα contacts (8 Å, |Δi|>4): 841; chains: 2; bounding box: 51×52×53 Å